Protein AF-A0A965CMB3-F1 (afdb_monomer_lite)

Secondary structure (DSSP, 8-state):
--SSHHHHHHHHHTT-------------------------------------------SS-HHHHHHGGGHHHHHHHHHHH---HHHHHHHHHHHHHHHTHHHHHHHHHHS---SHHHHHHHHHHHHHHHHHHHHHHHHHHHHHHH-TT--HHHHHHTT-HHHHHHHHHHHHHHHHHHTSS---HHHHHHHHHTTGGGGGSPPPP------

Sequence (211 aa):
MLTSVKVSILAELENTKITQNPPATDLEGVPENSKQEASLETEISIRDSEKPKIKSESLIPADLKQSLHLLPDVLHLVQNFDLPVILARNLVIQIEENFGFKWILAQMDSMKIQTNMELEHQDMLTRNLGLRKKKLLQLSTPFFLENNKLELRNCFSKLGNEFETGLNNYQKLLDEIQGGPTVNLNNLTVLLSRLDFLEKIKTPANQGNAD

Foldseek 3Di:
DPPPPVVVVVVVVVPPPDDDDDDDDDDDDDDDDDDDDDDDDDPPPDDPDPDPPPPPDPPQDVVNVVLPVLVVQLVCCCVVPVDPSVLSSVQSVLLCVLQVLVVLLVQLVPDDDDDPVQVVLSVVLNVLSVVLSNLLCLQQSVVCVVPVPDRSVVSQVVQDDLSVVLSVVLNVLVVCQVPDDDDDSVSSVVSSVSSVVSVVGDRDDPPDDDD

pLDDT: mean 73.29, std 23.4, range [25.44, 97.19]

Radius of gyration: 28.92 Å; chains: 1; bounding box: 56×81×68 Å

Structure (mmCIF, N/CA/C/O backbone):
data_AF-A0A965CMB3-F1
#
_entry.id   AF-A0A965CMB3-F1
#
loop_
_atom_site.group_PDB
_atom_site.id
_atom_site.type_symbol
_atom_site.label_atom_id
_atom_site.label_alt_id
_atom_site.label_comp_id
_atom_site.label_asym_id
_atom_site.label_entity_id
_atom_site.label_seq_id
_atom_site.pdbx_PDB_ins_code
_atom_site.Cartn_x
_atom_site.Cartn_y
_atom_site.Cartn_z
_atom_site.occupancy
_atom_site.B_iso_or_equiv
_atom_site.auth_seq_id
_atom_site.auth_comp_id
_atom_site.auth_asym_id
_atom_site.auth_atom_id
_atom_site.pdbx_PDB_model_num
ATOM 1 N N . MET A 1 1 ? -29.391 -13.234 22.688 1.00 48.16 1 MET A N 1
ATOM 2 C CA . MET A 1 1 ? -30.079 -13.369 21.382 1.00 48.16 1 MET A CA 1
ATOM 3 C C . MET A 1 1 ? -29.087 -13.798 20.292 1.00 48.16 1 MET A C 1
ATOM 5 O O . MET A 1 1 ? -28.844 -13.056 19.355 1.00 48.16 1 MET A O 1
ATOM 9 N N . LEU A 1 2 ? -28.490 -14.989 20.415 1.00 38.53 2 LEU A N 1
ATOM 10 C CA . LEU A 1 2 ? -27.455 -15.503 19.491 1.00 38.53 2 LEU A CA 1
ATOM 11 C C . LEU A 1 2 ? -27.812 -16.881 18.901 1.00 38.53 2 LEU A C 1
ATOM 13 O O . LEU A 1 2 ? -27.000 -17.528 18.252 1.00 38.53 2 LEU A O 1
ATOM 17 N N . THR A 1 3 ? -29.055 -17.319 19.089 1.00 40.41 3 THR A N 1
ATOM 18 C CA . THR A 1 3 ? -29.563 -18.627 18.654 1.00 40.41 3 THR A CA 1
ATOM 19 C C . THR A 1 3 ? -30.371 -18.583 17.355 1.00 40.41 3 THR A C 1
ATOM 21 O O . THR A 1 3 ? -30.716 -19.636 16.839 1.00 40.41 3 THR A O 1
ATOM 24 N N . SER A 1 4 ? -30.637 -17.401 16.785 1.00 42.56 4 SER A N 1
ATOM 25 C CA . SER A 1 4 ? -31.517 -17.277 15.607 1.00 42.56 4 SER A CA 1
ATOM 26 C C . SER A 1 4 ? -30.792 -17.475 14.265 1.00 42.56 4 SER A C 1
ATOM 28 O O . SER A 1 4 ? -31.348 -18.043 13.334 1.00 42.56 4 SER A O 1
ATOM 30 N N . VAL A 1 5 ? -29.515 -17.087 14.157 1.00 45.62 5 VAL A N 1
ATOM 31 C CA . VAL A 1 5 ? -28.807 -17.064 12.856 1.00 45.62 5 VAL A CA 1
ATOM 32 C C . VAL A 1 5 ? -28.301 -18.450 12.424 1.00 45.62 5 VAL A C 1
ATOM 34 O O . VAL A 1 5 ? -28.233 -18.740 11.233 1.00 45.62 5 VAL A O 1
ATOM 37 N N . LYS A 1 6 ? -28.004 -19.352 13.372 1.00 45.06 6 LYS A N 1
ATOM 38 C CA . LYS A 1 6 ? -27.559 -20.725 13.055 1.00 45.06 6 LYS A CA 1
ATOM 39 C C . LYS A 1 6 ? -28.680 -21.630 12.525 1.00 45.06 6 LYS A C 1
ATOM 41 O O . LYS A 1 6 ? -28.375 -22.625 11.878 1.00 45.06 6 LYS A O 1
ATOM 46 N N . VAL A 1 7 ? -29.948 -21.293 12.772 1.00 50.34 7 VAL A N 1
ATOM 47 C CA . VAL A 1 7 ? -31.095 -22.101 12.320 1.00 50.34 7 VAL A CA 1
ATOM 48 C C . VAL A 1 7 ? -31.407 -21.849 10.840 1.00 50.34 7 VAL A C 1
ATOM 50 O O . VAL A 1 7 ? -31.755 -22.787 10.129 1.00 50.34 7 VAL A O 1
ATOM 53 N N . SER A 1 8 ? -31.198 -20.628 10.337 1.00 47.50 8 SER A N 1
ATOM 54 C CA . SER A 1 8 ? -31.500 -20.284 8.939 1.00 47.50 8 SER A CA 1
ATOM 55 C C . SER A 1 8 ? -30.592 -20.987 7.924 1.00 47.50 8 SER A C 1
ATOM 57 O O . SER A 1 8 ? -31.079 -21.458 6.906 1.00 47.50 8 SER A O 1
ATOM 59 N N . ILE A 1 9 ? -29.297 -21.147 8.222 1.00 46.38 9 ILE A N 1
ATOM 60 C CA . ILE A 1 9 ? -28.338 -21.744 7.271 1.00 46.38 9 ILE A CA 1
ATOM 61 C C . ILE A 1 9 ? -28.537 -23.266 7.137 1.00 46.38 9 ILE A C 1
ATOM 63 O O . ILE A 1 9 ? -28.305 -23.829 6.071 1.00 46.38 9 ILE A O 1
ATOM 67 N N . LEU A 1 10 ? -29.005 -23.943 8.194 1.00 41.72 10 LEU A N 1
ATOM 68 C CA . LEU A 1 10 ? -29.303 -25.379 8.132 1.00 41.72 10 LEU A CA 1
ATOM 69 C C . LEU A 1 10 ? -30.610 -25.675 7.382 1.00 41.72 10 LEU A C 1
ATOM 71 O O . LEU A 1 10 ? -30.688 -26.691 6.699 1.00 41.72 10 LEU A O 1
ATOM 75 N N . ALA A 1 11 ? -31.598 -24.775 7.437 1.00 46.03 11 ALA A N 1
ATOM 76 C CA . ALA A 1 11 ? -32.852 -24.932 6.697 1.00 46.03 11 ALA A CA 1
ATOM 77 C C . ALA A 1 11 ? -32.671 -24.788 5.171 1.00 46.03 11 ALA A C 1
ATOM 79 O O . ALA A 1 11 ? -33.396 -25.409 4.397 1.00 46.03 11 ALA A O 1
ATOM 80 N N . GLU A 1 12 ? -31.678 -24.014 4.725 1.00 43.34 12 GLU A N 1
ATOM 81 C CA . GLU A 1 12 ? -31.410 -23.780 3.298 1.00 43.34 12 GLU A CA 1
ATOM 82 C C . GLU A 1 12 ? -30.590 -24.896 2.625 1.00 43.34 12 GLU A C 1
ATOM 84 O O . GLU A 1 12 ? -30.599 -25.014 1.401 1.00 43.34 12 GLU A O 1
ATOM 89 N N . LEU A 1 13 ? -29.947 -25.770 3.410 1.00 41.06 13 LEU A N 1
ATOM 90 C CA . LEU A 1 13 ? -29.221 -26.949 2.916 1.00 41.06 13 LEU A CA 1
ATOM 91 C C . LEU A 1 13 ? -30.100 -28.204 2.782 1.00 41.06 13 LEU A C 1
ATOM 93 O O . LEU A 1 13 ? -29.718 -29.135 2.076 1.00 41.06 13 LEU A O 1
ATOM 97 N N . GLU A 1 14 ? -31.284 -28.243 3.401 1.00 40.91 14 GLU A N 1
ATOM 98 C CA . GLU A 1 14 ? -32.220 -29.369 3.240 1.00 40.91 14 GLU A CA 1
ATOM 99 C C . GLU A 1 14 ? -33.093 -29.271 1.976 1.00 40.91 14 GLU A C 1
ATOM 101 O O . GLU A 1 14 ? -33.709 -30.262 1.576 1.00 40.91 14 GLU A O 1
ATOM 106 N N . ASN A 1 15 ? -33.108 -28.116 1.299 1.00 43.34 15 ASN A N 1
ATOM 107 C CA . ASN A 1 15 ? -33.980 -27.860 0.147 1.00 43.34 15 ASN A CA 1
ATOM 108 C C . ASN A 1 15 ? -33.372 -28.236 -1.220 1.00 43.34 15 ASN A C 1
ATOM 110 O O . ASN A 1 15 ? -33.990 -28.014 -2.259 1.00 43.34 15 ASN A O 1
ATOM 114 N N . THR A 1 16 ? -32.186 -28.849 -1.243 1.00 40.44 16 THR A N 1
ATOM 115 C CA . THR A 1 16 ? -31.554 -29.406 -2.454 1.00 40.44 16 THR A CA 1
ATOM 116 C C . THR A 1 16 ? -31.483 -30.934 -2.407 1.00 40.44 16 THR A C 1
ATOM 118 O O . THR A 1 16 ? -30.500 -31.555 -2.804 1.00 40.44 16 THR A O 1
ATOM 121 N N . LYS A 1 17 ? -32.564 -31.587 -1.963 1.00 38.00 17 LYS A N 1
ATOM 122 C CA . LYS A 1 17 ? -32.782 -33.013 -2.243 1.00 38.00 17 LYS A CA 1
ATOM 123 C C . LYS A 1 17 ? -33.290 -33.182 -3.672 1.00 38.00 17 LYS A C 1
ATOM 125 O O . LYS A 1 17 ? -34.487 -33.125 -3.936 1.00 38.00 17 LYS A O 1
ATOM 130 N N . ILE A 1 18 ? -32.365 -33.443 -4.591 1.00 40.69 18 ILE A N 1
ATOM 131 C CA . ILE A 1 18 ? -32.675 -34.063 -5.882 1.00 40.69 18 ILE A CA 1
ATOM 132 C C . ILE A 1 18 ? -33.341 -35.410 -5.578 1.00 40.69 18 ILE A C 1
ATOM 134 O O . ILE A 1 18 ? -32.707 -36.312 -5.038 1.00 40.69 18 ILE A O 1
ATOM 138 N N . THR A 1 19 ? -34.629 -35.536 -5.887 1.00 31.58 19 THR A N 1
ATOM 139 C CA . THR A 1 19 ? -35.345 -36.816 -5.872 1.00 31.58 19 THR A CA 1
ATOM 140 C C . THR A 1 19 ? -36.179 -36.921 -7.132 1.00 31.58 19 THR A C 1
ATOM 142 O O . THR A 1 19 ? -37.036 -36.073 -7.357 1.00 31.58 19 THR A O 1
ATOM 145 N N . GLN A 1 20 ? -35.920 -37.969 -7.912 1.00 31.98 20 GLN A N 1
ATOM 146 C CA . GLN A 1 20 ? -36.866 -38.765 -8.707 1.00 31.98 20 GLN A CA 1
ATOM 147 C C . GLN A 1 20 ? -36.023 -39.713 -9.573 1.00 31.98 20 GLN A C 1
ATOM 149 O O . GLN A 1 20 ? -35.126 -39.249 -10.262 1.00 31.98 20 GLN A O 1
ATOM 154 N N . ASN A 1 21 ? -36.232 -41.019 -9.682 1.00 33.69 21 ASN A N 1
ATOM 155 C CA . ASN A 1 21 ? -36.869 -42.089 -8.909 1.00 33.69 21 ASN A CA 1
ATOM 156 C C . ASN A 1 21 ? -36.387 -43.388 -9.614 1.00 33.69 21 ASN A C 1
ATOM 158 O O . ASN A 1 21 ? -36.114 -43.343 -10.816 1.00 33.69 21 ASN A O 1
ATOM 162 N N . PRO A 1 22 ? -36.274 -44.536 -8.928 1.00 39.44 22 PRO A N 1
ATOM 163 C CA . PRO A 1 22 ? -35.884 -45.809 -9.540 1.00 39.44 22 PRO A CA 1
ATOM 164 C C . PRO A 1 22 ? -37.110 -46.528 -10.133 1.00 39.44 22 PRO A C 1
ATOM 166 O O . PRO A 1 22 ? -38.234 -46.237 -9.718 1.00 39.44 22 PRO A O 1
ATOM 169 N N . PRO A 1 23 ? -36.941 -47.543 -10.998 1.00 34.91 23 PRO A N 1
ATOM 170 C CA . PRO A 1 23 ? -37.932 -48.597 -11.120 1.00 34.91 23 PRO A CA 1
ATOM 171 C C . PRO A 1 23 ? -37.401 -49.885 -10.483 1.00 34.91 23 PRO A C 1
ATOM 173 O O . PRO A 1 23 ? -36.325 -50.373 -10.821 1.00 34.91 23 PRO A O 1
ATOM 176 N N . ALA A 1 24 ? -38.188 -50.442 -9.566 1.00 33.88 24 ALA A N 1
ATOM 177 C CA . ALA A 1 24 ? -38.091 -51.832 -9.153 1.00 33.88 24 ALA A CA 1
ATOM 178 C C . ALA A 1 24 ? -39.291 -52.580 -9.738 1.00 33.88 24 ALA A C 1
ATOM 180 O O . ALA A 1 24 ? -40.428 -52.166 -9.512 1.00 33.88 24 ALA A O 1
ATOM 181 N N . THR A 1 25 ? -39.057 -53.684 -10.443 1.00 32.94 25 THR A N 1
ATOM 182 C CA . THR A 1 25 ? -39.901 -54.881 -10.329 1.00 32.94 25 THR A CA 1
ATOM 183 C C . THR A 1 25 ? -39.083 -56.101 -10.747 1.00 32.94 25 THR A C 1
ATOM 185 O O . THR A 1 25 ? -38.609 -56.180 -11.878 1.00 32.94 25 THR A O 1
ATOM 188 N N . ASP A 1 26 ? -38.898 -57.009 -9.792 1.00 30.09 26 ASP A N 1
ATOM 189 C CA . ASP A 1 26 ? -38.327 -58.344 -9.946 1.00 30.09 26 ASP A CA 1
ATOM 190 C C . ASP A 1 26 ? -39.171 -59.214 -10.881 1.00 30.09 26 ASP A C 1
ATOM 192 O O . ASP A 1 26 ? -40.393 -59.128 -10.817 1.00 30.09 26 ASP A O 1
ATOM 196 N N . LEU A 1 27 ? -38.528 -60.102 -11.650 1.00 33.25 27 LEU A N 1
ATOM 197 C CA . LEU A 1 27 ? -38.945 -61.499 -11.847 1.00 33.25 27 LEU A CA 1
ATOM 198 C C . LEU A 1 27 ? -37.742 -62.333 -12.351 1.00 33.25 27 LEU A C 1
ATOM 200 O O . LEU A 1 27 ? -37.310 -62.198 -13.489 1.00 33.25 27 LEU A O 1
ATOM 204 N N . GLU A 1 28 ? -37.216 -63.145 -11.429 1.00 31.67 28 GLU A N 1
ATOM 205 C CA . GLU A 1 28 ? -36.607 -64.486 -11.551 1.00 31.67 28 GLU A CA 1
ATOM 206 C C . GLU A 1 28 ? -35.673 -64.868 -12.726 1.00 31.67 28 GLU A C 1
ATOM 208 O O . GLU A 1 28 ? -36.065 -64.903 -13.888 1.00 31.67 28 GLU A O 1
ATOM 213 N N . GLY A 1 29 ? -34.481 -65.381 -12.364 1.00 27.05 29 GLY A N 1
ATOM 214 C CA . GLY A 1 29 ? -33.765 -66.417 -13.131 1.00 27.05 29 GLY A CA 1
ATOM 215 C C . GLY A 1 29 ? -32.302 -66.112 -13.488 1.00 27.05 29 GLY A C 1
ATOM 216 O O . GLY A 1 29 ? -32.012 -65.487 -14.497 1.00 27.05 29 GLY A O 1
ATOM 217 N N . VAL A 1 30 ? -31.364 -66.621 -12.688 1.00 28.45 30 VAL A N 1
ATOM 218 C CA . VAL A 1 30 ? -29.906 -66.740 -12.958 1.00 28.45 30 VAL A CA 1
ATOM 219 C C . VAL A 1 30 ? -29.631 -68.195 -13.420 1.00 28.45 30 VAL A C 1
ATOM 221 O O . VAL A 1 30 ? -30.449 -69.037 -13.037 1.00 28.45 30 VAL A O 1
ATOM 224 N N . PRO A 1 31 ? -28.528 -68.590 -14.119 1.00 46.03 31 PRO A N 1
ATOM 225 C CA . PRO A 1 31 ? -27.331 -67.857 -14.596 1.00 46.03 31 PRO A CA 1
ATOM 226 C C . PRO A 1 31 ? -26.943 -68.106 -16.083 1.00 46.03 31 PRO A C 1
ATOM 228 O O . PRO A 1 31 ? -27.416 -69.037 -16.716 1.00 46.03 31 PRO A O 1
ATOM 231 N N . GLU A 1 32 ? -25.996 -67.315 -16.609 1.00 26.94 32 GLU A N 1
ATOM 232 C CA . GLU A 1 32 ? -24.670 -67.757 -17.121 1.00 26.94 32 GLU A CA 1
ATOM 233 C C . GLU A 1 32 ? -24.094 -66.826 -18.214 1.00 26.94 32 GLU A C 1
ATOM 235 O O . GLU A 1 32 ? -24.599 -66.720 -19.320 1.00 26.94 32 GLU A O 1
ATOM 240 N N . ASN A 1 33 ? -22.985 -66.179 -17.844 1.00 25.44 33 ASN A N 1
ATOM 241 C CA . ASN A 1 33 ? -21.702 -66.057 -18.548 1.00 25.44 33 ASN A CA 1
ATOM 242 C C . ASN A 1 33 ? -21.575 -65.550 -20.013 1.00 25.44 33 ASN A C 1
ATOM 244 O O . ASN A 1 33 ? -22.161 -66.065 -20.954 1.00 25.44 33 ASN A O 1
ATOM 248 N N . SER A 1 34 ? -20.552 -64.692 -20.166 1.00 29.47 34 SER A N 1
ATOM 249 C CA . SER A 1 34 ? -19.732 -64.415 -21.364 1.00 29.47 34 SER A CA 1
ATOM 250 C C . SER A 1 34 ? -20.170 -63.337 -22.371 1.00 29.47 34 SER A C 1
ATOM 252 O O . SER A 1 34 ? -20.982 -63.551 -23.258 1.00 29.47 34 SER A O 1
ATOM 254 N N . LYS A 1 35 ? -19.476 -62.191 -22.250 1.00 34.44 35 LYS A N 1
ATOM 255 C CA . LYS A 1 35 ? -18.829 -61.374 -23.300 1.00 34.44 35 LYS A CA 1
ATOM 256 C C . LYS A 1 35 ? -19.334 -61.550 -24.744 1.00 34.44 35 LYS A C 1
ATOM 258 O O . LYS A 1 35 ? -19.066 -62.586 -25.337 1.00 34.44 35 LYS A O 1
ATOM 263 N N . GLN A 1 36 ? -19.773 -60.454 -25.370 1.00 29.84 36 GLN A N 1
ATOM 264 C CA . GLN A 1 36 ? -19.065 -59.865 -26.520 1.00 29.84 36 GLN A CA 1
ATOM 265 C C . GLN A 1 36 ? -19.673 -58.528 -26.963 1.00 29.84 36 GLN A C 1
ATOM 267 O O . GLN A 1 36 ? -20.872 -58.289 -26.869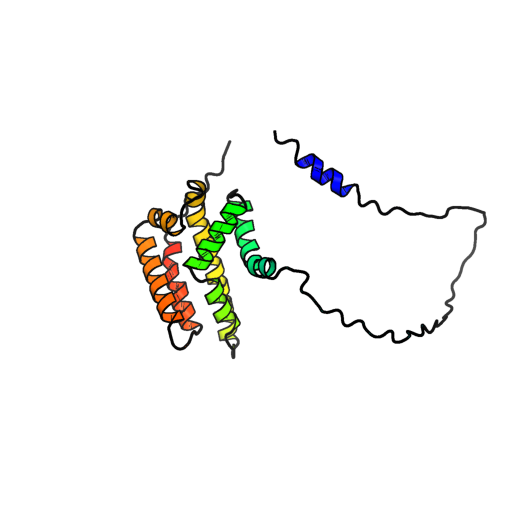 1.00 29.84 36 GLN A O 1
ATOM 272 N N . GLU A 1 37 ? -18.761 -57.664 -27.395 1.00 36.81 37 GLU A N 1
ATOM 273 C CA . GLU A 1 37 ? -18.923 -56.320 -27.935 1.00 36.81 37 GLU A CA 1
ATOM 274 C C . GLU A 1 37 ? -19.855 -56.290 -29.154 1.00 36.81 37 GLU A C 1
ATOM 276 O O . GLU A 1 37 ? -19.764 -57.140 -30.038 1.00 36.81 37 GLU A O 1
ATOM 281 N N . ALA A 1 38 ? -20.702 -55.264 -29.238 1.00 30.72 38 ALA A N 1
ATOM 282 C CA . ALA A 1 38 ? -21.389 -54.899 -30.469 1.00 30.72 38 ALA A CA 1
ATOM 283 C C . ALA A 1 38 ? -21.352 -53.376 -30.631 1.00 30.72 38 ALA A C 1
ATOM 285 O O . ALA A 1 38 ? -22.044 -52.634 -29.933 1.00 30.72 38 ALA A O 1
ATOM 286 N N . SER A 1 39 ? -20.500 -52.935 -31.555 1.00 43.31 39 SER A N 1
ATOM 287 C CA . SER A 1 39 ? -20.488 -51.595 -32.127 1.00 43.31 39 SER A CA 1
ATOM 288 C C . SER A 1 39 ? -21.849 -51.265 -32.732 1.00 43.31 39 SER A C 1
ATOM 290 O O . SER A 1 39 ? -22.321 -51.977 -33.616 1.00 43.31 39 SER A O 1
ATOM 292 N N . LEU A 1 40 ? -22.443 -50.152 -32.311 1.00 35.53 40 LEU A N 1
ATOM 293 C CA . LEU A 1 40 ? -23.485 -49.463 -33.065 1.00 35.53 40 LEU A CA 1
ATOM 294 C C . LEU A 1 40 ? -23.131 -47.979 -33.094 1.00 35.53 40 LEU A C 1
ATOM 296 O O . LEU A 1 40 ? -23.442 -47.210 -32.183 1.00 35.53 40 LEU A O 1
ATOM 300 N N . GLU A 1 41 ? -22.422 -47.608 -34.158 1.00 37.62 41 GLU A N 1
ATOM 301 C CA . GLU A 1 41 ? -22.263 -46.232 -34.608 1.00 37.62 41 GLU A CA 1
ATOM 302 C C . GLU A 1 41 ? -23.659 -45.628 -34.784 1.00 37.62 41 GLU A C 1
ATOM 304 O O . GLU A 1 41 ? -24.407 -45.994 -35.688 1.00 37.62 41 GLU A O 1
ATOM 309 N N . THR A 1 42 ? -24.034 -44.726 -33.881 1.00 35.53 42 THR A N 1
ATOM 310 C CA . THR A 1 42 ? -25.201 -43.870 -34.083 1.00 35.53 42 THR A CA 1
ATOM 311 C C . THR A 1 42 ? -24.666 -42.509 -34.493 1.00 35.53 42 THR A C 1
ATOM 313 O O . THR A 1 42 ? -24.182 -41.736 -33.669 1.00 35.53 42 THR A O 1
ATOM 316 N N . GLU A 1 43 ? -24.683 -42.261 -35.797 1.00 39.16 43 GLU A N 1
ATOM 317 C CA . GLU A 1 43 ? -24.319 -40.994 -36.417 1.00 39.16 43 GLU A CA 1
ATOM 318 C C . GLU A 1 43 ? -25.341 -39.925 -35.989 1.00 39.16 43 GLU A C 1
ATOM 320 O O . GLU A 1 43 ? -26.463 -39.847 -36.494 1.00 39.16 43 GLU A O 1
ATOM 325 N N . ILE A 1 44 ? -24.990 -39.125 -34.979 1.00 40.00 44 ILE A N 1
ATOM 326 C CA . ILE A 1 44 ? -25.820 -38.005 -34.527 1.00 40.00 44 ILE A CA 1
ATOM 327 C C . ILE A 1 44 ? -25.603 -36.856 -35.515 1.00 40.00 44 ILE A C 1
ATOM 329 O O . ILE A 1 44 ? -24.615 -36.127 -35.441 1.00 40.00 44 ILE A O 1
ATOM 333 N N . SER A 1 45 ? -26.538 -36.689 -36.451 1.00 40.62 45 SER A N 1
ATOM 334 C CA . SER A 1 45 ? -26.603 -35.525 -37.337 1.00 40.62 45 SER A CA 1
ATOM 335 C C . SER A 1 45 ? -26.934 -34.271 -36.517 1.00 40.62 45 SER A C 1
ATOM 337 O O . SER A 1 45 ? -28.094 -33.985 -36.208 1.00 40.62 45 SER A O 1
ATOM 339 N N . ILE A 1 46 ? -25.899 -33.526 -36.121 1.00 47.03 46 ILE A N 1
ATOM 340 C CA . ILE A 1 46 ? -26.046 -32.217 -35.483 1.00 47.03 46 ILE A CA 1
ATOM 341 C C . ILE A 1 46 ? -26.428 -31.229 -36.584 1.00 47.03 46 ILE A C 1
ATOM 343 O O . ILE A 1 46 ? -25.588 -30.782 -37.361 1.00 47.03 46 ILE A O 1
ATOM 347 N N . ARG A 1 47 ? -27.720 -30.902 -36.672 1.00 45.66 47 ARG A N 1
ATOM 348 C CA . ARG A 1 47 ? -28.183 -29.750 -37.451 1.00 45.66 47 ARG A CA 1
ATOM 349 C C . ARG A 1 47 ? -27.504 -28.503 -36.890 1.00 45.66 47 ARG A C 1
ATOM 351 O O . ARG A 1 47 ? -27.667 -28.219 -35.703 1.00 45.66 47 ARG A O 1
ATOM 358 N N . ASP A 1 48 ? -26.791 -27.774 -37.748 1.00 47.78 48 ASP A N 1
ATOM 359 C CA . ASP A 1 48 ? -26.280 -26.426 -37.486 1.00 47.78 48 ASP A CA 1
ATOM 360 C C . ASP A 1 48 ? -27.454 -25.505 -37.133 1.00 47.78 48 ASP A C 1
ATOM 362 O O . ASP A 1 48 ? -28.071 -24.855 -37.975 1.00 47.78 48 ASP A O 1
ATOM 366 N N . SER A 1 49 ? -27.810 -25.501 -35.853 1.00 51.16 49 SER A N 1
ATOM 367 C CA . SER A 1 49 ? -28.640 -24.463 -35.272 1.00 51.16 49 SER A CA 1
ATOM 368 C C . SER A 1 49 ? -27.727 -23.262 -35.113 1.00 51.16 49 SER A C 1
ATOM 370 O O . SER A 1 49 ? -26.719 -23.351 -34.407 1.00 51.16 49 SER A O 1
ATOM 372 N N . GLU A 1 50 ? -28.050 -22.177 -35.820 1.00 51.84 50 GLU A N 1
ATOM 373 C CA . GLU A 1 50 ? -27.394 -20.878 -35.699 1.00 51.84 50 GLU A CA 1
ATOM 374 C C . GLU A 1 50 ? -26.995 -20.639 -34.244 1.00 51.84 50 GLU A C 1
ATOM 376 O O . GLU A 1 50 ? -27.856 -20.564 -33.366 1.00 51.84 50 GLU A O 1
ATOM 381 N N . LYS A 1 51 ? -25.683 -20.554 -33.982 1.00 49.03 51 LYS A N 1
ATOM 382 C CA . LYS A 1 51 ? -25.172 -20.185 -32.662 1.00 49.03 51 LYS A CA 1
ATOM 383 C C . LYS A 1 51 ? -25.873 -18.887 -32.266 1.00 49.03 51 LYS A C 1
ATOM 385 O O . LYS A 1 51 ? -25.601 -17.863 -32.905 1.00 49.03 51 LYS A O 1
ATOM 390 N N . PRO A 1 52 ? -26.729 -18.874 -31.227 1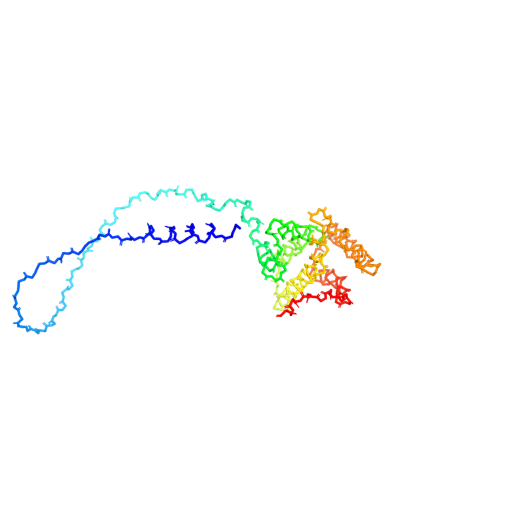.00 46.22 52 PRO A N 1
ATOM 391 C CA . PRO A 1 52 ? -27.194 -17.609 -30.705 1.00 46.22 52 PRO A CA 1
ATOM 392 C C . PRO A 1 52 ? -25.934 -16.850 -30.295 1.00 46.22 52 PRO A C 1
ATOM 394 O O . PRO A 1 52 ? -25.103 -17.364 -29.542 1.00 46.22 52 PRO A O 1
ATOM 397 N N . LYS A 1 53 ? -25.739 -15.648 -30.850 1.00 53.00 53 LYS A N 1
ATOM 398 C CA . LYS A 1 53 ? -24.734 -14.704 -30.356 1.00 53.00 53 LYS A CA 1
ATOM 399 C C . LYS A 1 53 ? -25.152 -14.345 -28.935 1.00 53.00 53 LYS A C 1
ATOM 401 O O . LYS A 1 53 ? -25.859 -13.364 -28.721 1.00 53.00 53 LYS A O 1
ATOM 406 N N . ILE A 1 54 ? -24.745 -15.170 -27.976 1.00 54.75 54 ILE A N 1
ATOM 407 C CA . ILE A 1 54 ? -24.811 -14.848 -26.561 1.00 54.75 54 ILE A CA 1
ATOM 408 C C . ILE A 1 54 ? -23.914 -13.627 -26.424 1.00 54.75 54 ILE A C 1
ATOM 410 O O . ILE A 1 54 ? -22.688 -13.726 -26.497 1.00 54.75 54 ILE A O 1
ATOM 414 N N . LYS A 1 55 ? -24.530 -12.447 -26.319 1.00 55.12 55 LYS A N 1
ATOM 415 C CA . LYS A 1 55 ? -23.829 -11.270 -25.828 1.00 55.12 55 LYS A CA 1
ATOM 416 C C . LYS A 1 55 ? -23.346 -11.668 -24.442 1.00 55.12 55 LYS A C 1
ATOM 418 O O . LYS A 1 55 ? -24.155 -11.898 -23.550 1.00 55.12 55 LYS A O 1
ATOM 423 N N . SER A 1 56 ? -22.039 -11.849 -24.304 1.00 60.62 56 SER A N 1
ATOM 424 C CA . SER A 1 56 ? -21.392 -12.122 -23.030 1.00 60.62 56 SER A CA 1
ATOM 425 C C . SER A 1 56 ? -21.450 -10.847 -22.194 1.00 60.62 56 SER A C 1
ATOM 427 O O . SER A 1 56 ? -20.468 -10.114 -22.078 1.00 60.62 56 SER A O 1
ATOM 429 N N . GLU A 1 57 ? -22.631 -10.526 -21.678 1.00 59.03 57 GLU A N 1
ATOM 430 C CA . GLU A 1 57 ? -22.747 -9.585 -20.580 1.00 59.03 57 GLU A CA 1
ATOM 431 C C . GLU A 1 57 ? -22.032 -10.218 -19.386 1.00 59.03 57 GLU A C 1
ATOM 433 O O . GLU A 1 57 ? -22.250 -11.380 -19.040 1.00 59.03 57 GLU A O 1
ATOM 438 N N . SER A 1 58 ? -21.079 -9.477 -18.822 1.00 59.06 58 SER A N 1
ATOM 439 C CA . SER A 1 58 ? -20.335 -9.903 -17.642 1.00 59.06 58 SER A CA 1
ATOM 440 C C . SER A 1 58 ? -21.331 -10.172 -16.514 1.00 59.06 58 SER A C 1
ATOM 442 O O . SER A 1 58 ? -21.874 -9.228 -15.950 1.00 59.06 58 SER A O 1
ATOM 444 N N . LEU A 1 59 ? -21.545 -11.449 -16.165 1.00 67.75 59 LEU A N 1
ATOM 445 C CA . LEU A 1 59 ? -22.397 -11.863 -15.037 1.00 67.75 59 LEU A CA 1
ATOM 446 C C . LEU A 1 59 ? -21.962 -11.236 -13.703 1.00 67.75 59 LEU A C 1
ATOM 448 O O . LEU A 1 59 ? -22.732 -11.192 -12.750 1.00 67.75 59 LEU A O 1
ATOM 452 N N . ILE A 1 60 ? -20.713 -10.780 -13.628 1.00 66.44 60 ILE A N 1
ATOM 453 C CA . ILE A 1 60 ? -20.155 -10.105 -12.466 1.00 66.44 60 ILE A CA 1
ATOM 454 C C . ILE A 1 60 ? -20.314 -8.595 -12.688 1.00 66.44 60 ILE A C 1
ATOM 456 O O . ILE A 1 60 ? -19.712 -8.073 -13.637 1.00 66.44 60 ILE A O 1
ATOM 460 N N . PRO A 1 61 ? -21.067 -7.884 -11.826 1.00 69.62 61 PRO A N 1
ATOM 461 C CA . PRO A 1 61 ? -21.113 -6.426 -11.836 1.00 69.62 61 PRO A CA 1
ATOM 462 C C . PRO A 1 61 ? -19.695 -5.844 -11.829 1.00 69.62 61 PRO A C 1
ATOM 464 O O . PRO A 1 61 ? -18.820 -6.330 -11.103 1.00 69.62 61 PRO A O 1
ATOM 467 N N . ALA A 1 62 ? -19.437 -4.821 -12.646 1.00 66.06 62 ALA A N 1
ATOM 468 C CA . ALA A 1 62 ? -18.099 -4.238 -12.790 1.00 66.06 62 ALA A CA 1
ATOM 469 C C . ALA A 1 62 ? -17.538 -3.752 -11.441 1.00 66.06 62 ALA A C 1
ATOM 471 O O . ALA A 1 62 ? -16.354 -3.914 -11.150 1.00 66.06 62 ALA A O 1
ATOM 472 N N . ASP A 1 63 ? -18.419 -3.237 -10.598 1.00 65.44 63 ASP A N 1
ATOM 473 C CA . ASP A 1 63 ? -18.198 -2.766 -9.237 1.00 65.44 63 ASP A CA 1
ATOM 474 C C . ASP A 1 63 ? -17.745 -3.908 -8.313 1.00 65.44 63 ASP A C 1
ATOM 476 O O . ASP A 1 63 ? -16.776 -3.756 -7.564 1.00 65.44 63 ASP A O 1
ATOM 480 N N . LEU A 1 64 ? -18.356 -5.093 -8.434 1.00 66.44 64 LEU A N 1
ATOM 481 C CA . LEU A 1 64 ? -17.908 -6.283 -7.712 1.00 66.44 64 LEU A CA 1
ATOM 482 C C . LEU A 1 64 ? -16.504 -6.682 -8.175 1.00 66.44 64 LEU A C 1
ATOM 484 O O . LEU A 1 64 ? -15.609 -6.809 -7.340 1.00 66.44 64 LEU A O 1
ATOM 488 N N . LYS A 1 65 ? -16.270 -6.771 -9.491 1.00 70.62 65 LYS A N 1
ATOM 489 C CA . LYS A 1 65 ? -14.959 -7.117 -10.068 1.00 70.62 65 LYS A CA 1
ATOM 490 C C . LYS A 1 65 ? -13.854 -6.158 -9.616 1.00 70.62 65 LYS A C 1
ATOM 492 O O . LYS A 1 65 ? -12.761 -6.601 -9.274 1.00 70.62 65 LYS A O 1
ATOM 497 N N . GLN A 1 66 ? -14.146 -4.860 -9.563 1.00 68.50 66 GLN A N 1
ATOM 498 C CA . GLN A 1 66 ? -13.204 -3.850 -9.086 1.00 68.50 66 GLN A CA 1
ATOM 499 C C . GLN A 1 66 ? -12.893 -3.976 -7.596 1.00 68.50 66 GLN A C 1
ATOM 501 O O . GLN A 1 66 ? -11.830 -3.532 -7.187 1.00 68.50 66 GLN A O 1
ATOM 506 N N . SER A 1 67 ? -13.758 -4.588 -6.789 1.00 76.88 67 SER A N 1
ATOM 507 C CA . SER A 1 67 ? -13.542 -4.756 -5.346 1.00 76.88 67 SER A CA 1
ATOM 508 C C . SER A 1 67 ? -12.916 -6.098 -4.946 1.00 76.88 67 SER A C 1
ATOM 510 O O . SER A 1 67 ? -12.403 -6.212 -3.835 1.00 76.88 67 SER A O 1
ATOM 512 N N . LEU A 1 68 ? -12.882 -7.090 -5.847 1.00 84.31 68 LEU A N 1
ATOM 513 C CA . LEU A 1 68 ? -12.364 -8.435 -5.549 1.00 84.31 68 LEU A CA 1
ATOM 514 C C . LEU A 1 68 ? -10.905 -8.436 -5.075 1.00 84.31 68 LEU A C 1
ATOM 516 O O . LEU A 1 68 ? -10.552 -9.228 -4.207 1.00 84.31 68 LEU A O 1
ATOM 520 N N . HIS A 1 69 ? -10.070 -7.529 -5.588 1.00 85.31 69 HIS A N 1
ATOM 521 C CA . HIS A 1 69 ? -8.666 -7.420 -5.172 1.00 85.31 69 HIS A CA 1
ATOM 522 C C . HIS A 1 69 ? -8.487 -7.014 -3.697 1.00 85.31 69 HIS A C 1
ATOM 524 O O . HIS A 1 69 ? -7.429 -7.254 -3.129 1.00 85.31 69 HIS A O 1
ATOM 530 N N . LEU A 1 70 ? -9.514 -6.437 -3.062 1.00 90.38 70 LEU A N 1
ATOM 531 C CA . LEU A 1 70 ? -9.488 -6.053 -1.646 1.00 90.38 70 LEU A CA 1
ATOM 532 C C . LEU A 1 70 ? -9.867 -7.212 -0.718 1.00 90.38 70 LEU A C 1
ATOM 534 O O . LEU A 1 70 ? -9.616 -7.150 0.484 1.00 90.38 70 LEU A O 1
ATOM 538 N N . LEU A 1 71 ? -10.507 -8.255 -1.257 1.00 91.75 71 LEU A N 1
ATOM 539 C CA . LEU A 1 71 ? -11.094 -9.337 -0.473 1.00 91.75 71 LEU A CA 1
ATOM 540 C C . LEU A 1 71 ? -10.078 -10.069 0.419 1.00 91.75 71 LEU A C 1
ATOM 542 O O . LEU A 1 71 ? -10.426 -10.312 1.574 1.00 91.75 71 LEU A O 1
ATOM 546 N N . PRO A 1 72 ? -8.846 -10.389 -0.034 1.00 92.69 72 PRO A N 1
ATOM 547 C CA . PRO A 1 72 ? -7.861 -11.044 0.826 1.00 92.69 72 PRO A CA 1
ATOM 548 C C . PRO A 1 72 ? -7.535 -10.226 2.080 1.00 92.69 72 PRO A C 1
ATOM 550 O O . PRO A 1 72 ? -7.462 -10.778 3.176 1.00 92.69 72 PRO A O 1
ATOM 553 N N . ASP A 1 73 ? -7.402 -8.907 1.941 1.00 94.44 73 ASP A N 1
ATOM 554 C CA . ASP A 1 73 ? -7.086 -8.016 3.057 1.00 94.44 73 ASP A CA 1
ATOM 555 C C . ASP A 1 73 ? -8.283 -7.816 3.985 1.00 94.44 73 ASP A C 1
ATOM 557 O O . ASP A 1 73 ? -8.133 -7.846 5.205 1.00 94.44 73 ASP A O 1
ATOM 561 N N . VAL A 1 74 ? -9.489 -7.680 3.424 1.00 94.25 74 VAL A N 1
ATOM 562 C CA . VAL A 1 74 ? -10.726 -7.613 4.217 1.00 94.25 74 VAL A CA 1
ATOM 563 C C . VAL A 1 74 ? -10.908 -8.897 5.021 1.00 94.25 74 VAL A C 1
ATOM 565 O O . VAL A 1 74 ? -11.189 -8.836 6.216 1.00 94.25 74 VAL A O 1
ATOM 568 N N . LEU A 1 75 ? -10.703 -10.058 4.397 1.00 93.94 75 LEU A N 1
ATOM 569 C CA . LEU A 1 75 ? -10.796 -11.348 5.070 1.00 93.94 75 LEU A CA 1
ATOM 570 C C . LEU A 1 75 ? -9.725 -11.487 6.157 1.0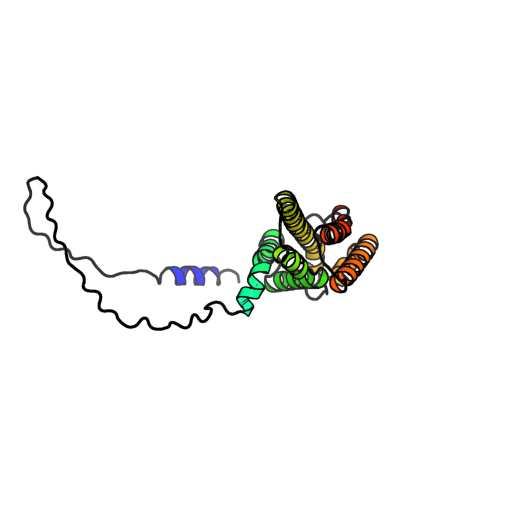0 93.94 75 LEU A C 1
ATOM 572 O O . LEU A 1 75 ? -10.039 -11.933 7.258 1.00 93.94 75 LEU A O 1
ATOM 576 N N . HIS A 1 76 ? -8.489 -11.055 5.883 1.00 93.50 76 HIS A N 1
ATOM 577 C CA . HIS A 1 76 ? -7.420 -11.034 6.877 1.00 93.50 76 HIS A CA 1
ATOM 578 C C . HIS A 1 76 ? -7.822 -10.221 8.114 1.00 93.50 76 HIS A C 1
ATOM 580 O O . HIS A 1 76 ? -7.679 -10.721 9.231 1.00 93.50 76 HIS A O 1
ATOM 586 N N . LEU A 1 77 ? -8.370 -9.017 7.926 1.00 93.69 77 LEU A N 1
ATOM 587 C CA . LEU A 1 77 ? -8.829 -8.160 9.021 1.00 93.69 77 LEU A CA 1
ATOM 588 C C . LEU A 1 77 ? -9.969 -8.794 9.825 1.00 93.69 77 LEU A C 1
ATOM 590 O O . LEU A 1 77 ? -9.914 -8.820 11.051 1.00 93.69 77 LEU A O 1
ATOM 594 N N . VAL A 1 78 ? -10.977 -9.338 9.143 1.00 93.25 78 VAL A N 1
ATOM 595 C CA . VAL A 1 78 ? -12.128 -9.978 9.797 1.00 93.25 78 VAL A CA 1
ATOM 596 C C . VAL A 1 78 ? -11.684 -11.194 10.612 1.00 93.25 78 VAL A C 1
ATOM 598 O O . VAL A 1 78 ? -12.128 -11.365 11.738 1.00 93.25 78 VAL A O 1
ATOM 601 N N . GLN A 1 79 ? -10.794 -12.029 10.069 1.00 93.00 79 GLN A N 1
ATOM 602 C CA . GLN A 1 79 ? -10.384 -13.282 10.710 1.00 93.00 79 GLN A CA 1
ATOM 603 C C . GLN A 1 79 ? -9.347 -13.113 11.825 1.00 93.00 79 GLN A C 1
ATOM 605 O O . GLN A 1 79 ? -9.291 -13.950 12.717 1.00 93.00 79 GLN A O 1
ATOM 610 N N . ASN A 1 80 ? -8.478 -12.100 11.744 1.00 92.62 80 ASN A N 1
ATOM 611 C CA . ASN A 1 80 ? -7.334 -11.966 12.660 1.00 92.62 80 ASN A CA 1
ATOM 612 C C . ASN A 1 80 ? -7.502 -10.835 13.683 1.00 92.62 80 ASN A C 1
ATOM 614 O O . ASN A 1 80 ? -6.716 -10.760 14.627 1.00 92.62 80 ASN A O 1
ATOM 618 N N . PHE A 1 81 ? -8.480 -9.948 13.479 1.00 89.75 81 PHE A N 1
ATOM 619 C CA . PHE A 1 81 ? -8.713 -8.773 14.323 1.00 89.75 81 PHE A CA 1
ATOM 620 C C . PHE A 1 81 ? -10.190 -8.568 14.686 1.00 89.75 81 PHE A C 1
ATOM 622 O O . PHE A 1 81 ? -10.528 -7.521 15.234 1.00 89.75 81 PHE A O 1
ATOM 629 N N . ASP A 1 82 ? -11.070 -9.516 14.337 1.00 89.88 82 ASP A N 1
ATOM 630 C CA . ASP A 1 82 ? -12.520 -9.458 14.582 1.00 89.88 82 ASP A CA 1
ATOM 631 C C . ASP A 1 82 ? -13.182 -8.149 14.105 1.00 89.88 82 ASP A C 1
ATOM 633 O O . ASP A 1 82 ? -14.215 -7.708 14.617 1.00 89.88 82 ASP A O 1
ATOM 637 N N . LEU A 1 83 ? -12.587 -7.502 13.096 1.00 89.19 83 LEU A N 1
ATOM 638 C CA . LEU A 1 83 ? -13.057 -6.216 12.601 1.00 89.19 83 LEU A CA 1
ATOM 639 C C . LEU A 1 83 ? -14.328 -6.427 11.757 1.00 89.19 83 LEU A C 1
ATOM 641 O O . LEU A 1 83 ? -14.299 -7.213 10.806 1.00 89.19 83 LEU A O 1
ATOM 645 N N . PRO A 1 84 ? -15.441 -5.714 12.028 1.00 89.56 84 PRO A N 1
ATOM 646 C CA . PRO A 1 84 ? -16.652 -5.815 11.220 1.00 89.56 84 PRO A CA 1
ATOM 647 C C . PRO A 1 84 ? -16.372 -5.586 9.733 1.00 89.56 84 PRO A C 1
ATOM 649 O O . PRO A 1 84 ? -15.667 -4.643 9.376 1.00 89.56 84 PRO A O 1
ATOM 652 N N . VAL A 1 85 ? -16.982 -6.393 8.856 1.00 89.69 85 VAL A N 1
ATOM 653 C CA . VAL A 1 85 ? -16.720 -6.399 7.399 1.00 89.69 85 VAL A CA 1
ATOM 654 C C . VAL A 1 85 ? -16.754 -4.998 6.780 1.00 89.69 85 VAL A C 1
ATOM 656 O O . VAL A 1 85 ? -15.901 -4.661 5.963 1.00 89.69 85 VAL A O 1
ATOM 659 N N . ILE A 1 86 ? -17.712 -4.159 7.187 1.00 87.88 86 ILE A N 1
ATOM 660 C CA . ILE A 1 86 ? -17.848 -2.783 6.685 1.00 87.88 86 ILE A CA 1
ATOM 661 C C . ILE A 1 86 ? -16.634 -1.930 7.080 1.00 87.88 86 ILE A C 1
ATOM 663 O O . ILE A 1 86 ? -16.094 -1.205 6.247 1.00 87.88 86 ILE A O 1
ATOM 667 N N . LEU A 1 87 ? -16.175 -2.038 8.328 1.00 87.69 87 LEU A N 1
ATOM 668 C CA . LEU A 1 87 ? -15.012 -1.300 8.823 1.00 87.69 87 LEU A CA 1
ATOM 669 C C . LEU A 1 87 ? -13.717 -1.821 8.204 1.00 87.69 87 LEU A C 1
ATOM 671 O O . LEU A 1 87 ? -12.892 -1.020 7.777 1.00 87.69 87 LEU A O 1
ATOM 675 N N . ALA A 1 88 ? -13.580 -3.141 8.071 1.00 90.88 88 ALA A N 1
ATOM 676 C CA . ALA A 1 88 ? -12.455 -3.766 7.386 1.00 90.88 88 ALA A CA 1
ATOM 677 C C . ALA A 1 88 ? -12.352 -3.300 5.932 1.00 90.88 88 ALA A C 1
ATOM 679 O O . ALA A 1 88 ? -11.289 -2.868 5.488 1.00 90.88 88 ALA A O 1
ATOM 680 N N . ARG A 1 89 ? -13.473 -3.300 5.203 1.00 91.12 89 ARG A N 1
ATOM 681 C CA . A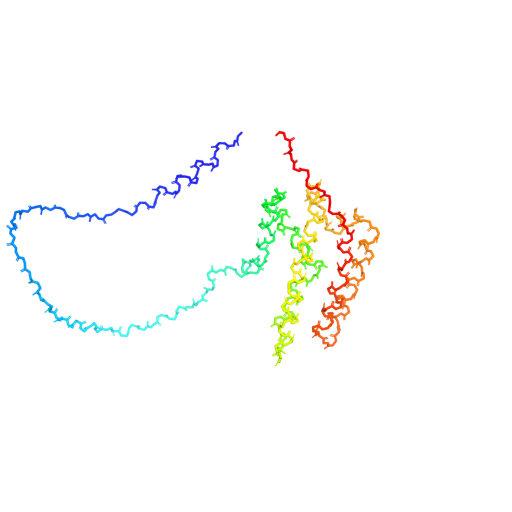RG A 1 89 ? -13.534 -2.780 3.835 1.00 91.12 89 ARG A CA 1
ATOM 682 C C . ARG A 1 89 ? -13.126 -1.310 3.769 1.00 91.12 89 ARG A C 1
ATOM 684 O O . ARG A 1 89 ? -12.323 -0.951 2.914 1.00 91.12 89 ARG A O 1
ATOM 691 N N . ASN A 1 90 ? -13.656 -0.473 4.658 1.00 89.62 90 ASN A N 1
ATOM 692 C CA . ASN A 1 90 ? -13.337 0.954 4.676 1.00 89.62 90 ASN A CA 1
ATOM 693 C C . ASN A 1 90 ? -11.855 1.206 4.980 1.00 89.62 90 ASN A C 1
ATOM 695 O O . ASN A 1 90 ? -11.240 2.033 4.314 1.00 89.62 90 ASN A O 1
ATOM 699 N N . LEU A 1 91 ? -11.273 0.471 5.930 1.00 90.81 91 LEU A N 1
ATOM 700 C CA . LEU A 1 91 ? -9.853 0.572 6.257 1.00 90.81 91 LEU A CA 1
ATOM 701 C C . LEU A 1 91 ? -8.971 0.195 5.060 1.00 90.81 91 LEU A C 1
ATOM 703 O O . LEU A 1 91 ? -8.049 0.932 4.712 1.00 90.81 91 LEU A O 1
ATOM 707 N N . VAL A 1 92 ? -9.273 -0.925 4.401 1.00 93.31 92 VAL A N 1
ATOM 708 C CA . VAL A 1 92 ? -8.514 -1.381 3.229 1.00 93.31 92 VAL A CA 1
ATOM 709 C C . VAL A 1 92 ? -8.582 -0.355 2.095 1.00 93.31 92 VAL A C 1
ATOM 711 O O . VAL A 1 92 ? -7.552 -0.067 1.491 1.00 93.31 92 VAL A O 1
ATOM 714 N N . ILE A 1 93 ? -9.758 0.226 1.831 1.00 91.44 93 ILE A N 1
ATOM 715 C CA . ILE A 1 93 ? -9.919 1.282 0.819 1.00 91.44 93 ILE A CA 1
ATOM 716 C C . ILE A 1 93 ? -9.059 2.495 1.161 1.00 91.44 93 ILE A C 1
ATOM 718 O O . ILE A 1 93 ? -8.300 2.953 0.314 1.00 91.44 93 ILE A O 1
ATOM 722 N N . GLN A 1 94 ? -9.111 2.976 2.405 1.00 91.00 94 GLN A N 1
ATOM 723 C CA . GLN A 1 94 ? -8.311 4.133 2.800 1.00 91.00 94 GLN A CA 1
ATOM 724 C C . GLN A 1 94 ? -6.809 3.859 2.672 1.00 91.00 94 GLN A C 1
ATOM 726 O O . GLN A 1 94 ? -6.069 4.743 2.248 1.00 91.00 94 GLN A O 1
ATOM 731 N N . ILE A 1 95 ? -6.342 2.649 2.996 1.00 92.50 95 ILE A N 1
ATOM 732 C CA . ILE A 1 95 ? -4.935 2.272 2.797 1.00 92.50 95 ILE A CA 1
ATOM 733 C C . ILE A 1 95 ? -4.583 2.250 1.306 1.00 92.50 95 ILE A C 1
ATOM 735 O O . ILE A 1 95 ? -3.561 2.804 0.916 1.00 92.50 95 ILE A O 1
ATOM 739 N N . GLU A 1 96 ? -5.416 1.653 0.459 1.00 92.31 96 GLU A N 1
ATOM 740 C CA . GLU A 1 96 ? -5.195 1.639 -0.993 1.00 92.31 96 GLU A CA 1
ATOM 741 C C . GLU A 1 96 ? -5.115 3.050 -1.584 1.00 92.31 96 GLU A C 1
ATOM 743 O O . GLU A 1 96 ? -4.210 3.341 -2.364 1.00 92.31 96 GLU A O 1
ATOM 748 N N . GLU A 1 97 ? -6.022 3.937 -1.177 1.00 90.06 97 GLU A N 1
ATOM 749 C CA . GLU A 1 97 ? -6.090 5.315 -1.664 1.00 90.06 97 GLU A CA 1
ATOM 750 C C . GLU A 1 97 ? -4.916 6.167 -1.168 1.00 90.06 97 GLU A C 1
ATOM 752 O O . GLU A 1 97 ? -4.316 6.888 -1.961 1.00 90.06 97 GLU A O 1
ATOM 757 N N . ASN A 1 98 ? -4.544 6.060 0.113 1.00 89.81 98 ASN A N 1
ATOM 758 C CA . ASN A 1 98 ? -3.455 6.861 0.684 1.00 89.81 98 ASN A CA 1
ATOM 759 C C . ASN A 1 98 ? -2.072 6.387 0.231 1.00 89.81 98 ASN A C 1
ATOM 761 O O . ASN A 1 98 ? -1.148 7.185 0.182 1.00 89.81 98 ASN A O 1
ATOM 765 N N . PHE A 1 99 ? -1.903 5.099 -0.075 1.00 93.06 99 PHE A N 1
ATOM 766 C CA . PHE A 1 99 ? -0.599 4.567 -0.471 1.00 93.06 99 PHE A CA 1
ATOM 767 C C . PHE A 1 99 ? -0.481 4.307 -1.974 1.00 93.06 99 PHE A C 1
ATOM 769 O O . PHE A 1 99 ? 0.614 4.025 -2.453 1.00 93.06 99 PHE A O 1
ATOM 776 N N . GLY A 1 100 ? -1.569 4.402 -2.740 1.00 93.25 100 GLY A N 1
ATOM 777 C CA . GLY A 1 100 ? -1.550 4.210 -4.189 1.00 93.25 100 GLY A CA 1
ATOM 778 C C . GLY A 1 100 ? -1.159 2.794 -4.621 1.00 93.25 100 GLY A C 1
ATOM 779 O O . GLY A 1 100 ? -0.643 2.617 -5.724 1.00 93.25 100 GLY A O 1
ATOM 780 N N . PHE A 1 101 ? -1.379 1.774 -3.785 1.00 93.44 101 PHE A N 1
ATOM 781 C CA . PHE A 1 101 ? -0.908 0.409 -4.048 1.00 93.44 101 PHE A CA 1
ATOM 782 C C . PHE A 1 101 ? -1.487 -0.186 -5.332 1.00 93.44 101 PHE A C 1
ATOM 784 O O . PHE A 1 101 ? -0.732 -0.724 -6.144 1.00 93.44 101 PHE A O 1
ATOM 791 N N . LYS A 1 102 ? -2.787 -0.011 -5.580 1.00 91.69 102 LYS A N 1
ATOM 792 C CA . LYS A 1 102 ? -3.419 -0.375 -6.855 1.00 91.69 102 LYS A CA 1
ATOM 793 C C . LYS A 1 102 ? -2.737 0.268 -8.064 1.00 91.69 102 LYS A C 1
ATOM 795 O O . LYS A 1 102 ? -2.580 -0.385 -9.093 1.00 91.69 102 LYS A O 1
ATOM 800 N N . TRP A 1 103 ? -2.342 1.538 -7.958 1.00 93.69 103 TRP A N 1
ATOM 801 C CA . TRP A 1 103 ? -1.641 2.222 -9.043 1.00 93.69 103 TRP A CA 1
ATOM 802 C C . TRP A 1 103 ? -0.242 1.632 -9.249 1.00 93.69 103 TRP A C 1
ATOM 804 O O . TRP A 1 103 ? 0.113 1.334 -10.384 1.00 93.69 103 TRP A O 1
ATOM 814 N N . ILE A 1 104 ? 0.512 1.380 -8.173 1.00 94.88 104 ILE A N 1
ATOM 815 C CA . ILE A 1 104 ? 1.851 0.769 -8.243 1.00 94.88 104 ILE A CA 1
ATOM 816 C C . ILE A 1 104 ? 1.788 -0.618 -8.896 1.00 94.88 104 ILE A C 1
ATOM 818 O O . ILE A 1 104 ? 2.572 -0.900 -9.800 1.00 94.88 104 ILE A O 1
ATOM 822 N N . LEU A 1 105 ? 0.836 -1.460 -8.482 1.00 93.31 105 LEU A N 1
ATOM 823 C CA . LEU A 1 105 ? 0.605 -2.777 -9.086 1.00 93.31 105 LEU A CA 1
ATOM 824 C C . LEU A 1 105 ? 0.291 -2.657 -10.579 1.00 93.31 105 LEU A C 1
ATOM 826 O O . LEU A 1 105 ? 0.942 -3.306 -11.388 1.00 93.31 105 LEU A O 1
ATOM 830 N N . ALA A 1 106 ? -0.618 -1.756 -10.960 1.00 92.50 106 ALA A N 1
ATOM 831 C CA . ALA A 1 106 ? -0.944 -1.531 -12.365 1.00 92.50 106 ALA A CA 1
ATOM 832 C C . ALA A 1 106 ? 0.263 -1.046 -13.187 1.00 92.50 106 ALA A C 1
ATOM 834 O O . ALA A 1 106 ? 0.408 -1.436 -14.345 1.00 92.50 106 ALA A O 1
ATOM 835 N N . GLN A 1 107 ? 1.142 -0.219 -12.604 1.00 93.81 107 GLN A N 1
ATOM 836 C CA . GLN A 1 107 ? 2.386 0.174 -13.266 1.00 93.81 107 GLN A CA 1
ATOM 837 C C . GLN A 1 107 ? 3.277 -1.038 -13.500 1.00 93.81 107 GLN A C 1
ATOM 839 O O . GLN A 1 107 ? 3.704 -1.235 -14.633 1.00 93.81 107 GLN A O 1
ATOM 844 N N . MET A 1 108 ? 3.507 -1.865 -12.477 1.00 93.38 108 MET A N 1
ATOM 845 C CA . MET A 1 108 ? 4.293 -3.092 -12.614 1.00 93.38 108 MET A CA 1
ATOM 846 C C . MET A 1 108 ? 3.698 -4.009 -13.689 1.00 93.38 108 MET A C 1
ATOM 848 O O . MET A 1 108 ? 4.416 -4.377 -14.611 1.00 93.38 108 MET A O 1
ATOM 852 N N . ASP A 1 109 ? 2.398 -4.301 -13.644 1.00 91.94 109 ASP A N 1
ATOM 853 C CA . ASP A 1 109 ? 1.713 -5.180 -14.609 1.00 91.94 109 ASP A CA 1
ATOM 854 C C . ASP A 1 109 ? 1.789 -4.670 -16.058 1.00 91.94 109 ASP A C 1
ATOM 856 O O . ASP A 1 109 ? 1.748 -5.451 -17.008 1.00 91.94 109 ASP A O 1
ATOM 860 N N . SER A 1 110 ? 1.897 -3.351 -16.243 1.00 92.19 110 SER A N 1
ATOM 861 C CA . SER A 1 110 ? 2.006 -2.727 -17.566 1.00 92.19 110 SER A CA 1
ATOM 862 C C . SER A 1 110 ? 3.431 -2.695 -18.132 1.00 92.19 110 SER A C 1
ATOM 864 O O . SER A 1 110 ? 3.609 -2.404 -19.319 1.00 92.19 110 SER A O 1
ATOM 866 N N . MET A 1 111 ? 4.455 -2.969 -17.314 1.00 91.25 111 MET A N 1
ATOM 867 C CA . MET A 1 111 ? 5.848 -2.906 -17.753 1.00 91.25 111 MET A CA 1
ATOM 868 C C . MET A 1 111 ? 6.178 -4.044 -18.716 1.00 91.25 111 MET A C 1
ATOM 870 O O . MET A 1 111 ? 5.875 -5.213 -18.489 1.00 91.25 111 MET A O 1
ATOM 874 N N . LYS A 1 112 ? 6.878 -3.702 -19.800 1.00 90.81 112 LYS A N 1
ATOM 875 C CA . LYS A 1 112 ? 7.402 -4.694 -20.735 1.00 90.81 112 LYS A CA 1
ATOM 876 C C . LYS A 1 112 ? 8.686 -5.303 -20.173 1.00 90.81 112 LYS A C 1
ATOM 878 O O . LYS A 1 112 ? 9.758 -4.725 -20.334 1.00 90.81 112 LYS A O 1
ATOM 883 N N . ILE A 1 113 ? 8.561 -6.473 -19.559 1.00 90.94 113 ILE A N 1
ATOM 884 C CA . ILE A 1 113 ? 9.683 -7.269 -19.053 1.00 90.94 113 ILE A CA 1
ATOM 885 C C . ILE A 1 113 ? 10.457 -7.877 -20.230 1.00 90.94 113 ILE A C 1
ATOM 887 O O . ILE A 1 113 ? 9.866 -8.508 -21.109 1.00 90.94 113 ILE A O 1
ATOM 891 N N . GLN A 1 114 ? 11.772 -7.660 -20.276 1.00 91.75 114 GLN A N 1
ATOM 892 C CA . GLN A 1 114 ? 12.645 -8.130 -21.360 1.00 91.75 114 GLN A CA 1
ATOM 893 C C . GLN A 1 114 ? 13.595 -9.234 -20.898 1.00 91.75 114 GLN A C 1
ATOM 895 O O . GLN A 1 114 ? 14.062 -10.026 -21.718 1.00 91.75 114 GLN A O 1
ATOM 900 N N . THR A 1 115 ? 13.882 -9.297 -19.598 1.00 95.06 115 THR A N 1
ATOM 901 C CA . THR A 1 115 ? 14.838 -10.242 -19.016 1.00 95.06 115 THR A CA 1
ATOM 902 C C . THR A 1 115 ? 14.264 -10.976 -17.804 1.00 95.06 115 THR A C 1
ATOM 904 O O . THR A 1 115 ? 13.414 -10.455 -17.085 1.00 95.06 115 THR A O 1
ATOM 907 N N . ASN A 1 116 ? 14.790 -12.172 -17.515 1.00 96.12 116 ASN A N 1
ATOM 908 C CA . ASN A 1 116 ? 14.428 -12.910 -16.295 1.00 96.12 116 ASN A CA 1
ATOM 909 C C . ASN A 1 116 ? 14.784 -12.141 -15.012 1.00 96.12 116 ASN A C 1
ATOM 911 O O . ASN A 1 116 ? 14.132 -12.322 -13.992 1.00 96.12 116 ASN A O 1
ATOM 915 N N . MET A 1 117 ? 15.810 -11.286 -15.054 1.00 95.81 117 MET A N 1
ATOM 916 C CA . MET A 1 117 ? 16.202 -10.476 -13.900 1.00 95.81 117 MET A CA 1
ATOM 917 C C . MET A 1 117 ? 15.165 -9.391 -13.593 1.00 95.81 117 MET A C 1
ATOM 919 O O . MET A 1 117 ? 14.860 -9.150 -12.432 1.00 95.81 117 MET A O 1
ATOM 923 N N . GLU A 1 118 ? 14.597 -8.764 -14.625 1.00 95.31 118 GLU A N 1
ATOM 924 C CA . GLU A 1 118 ? 13.502 -7.800 -14.465 1.00 95.31 118 GLU A CA 1
ATOM 925 C C . GLU A 1 118 ? 12.221 -8.474 -13.959 1.00 95.31 118 GLU A C 1
ATOM 927 O O . GLU A 1 118 ? 11.516 -7.880 -13.147 1.00 95.31 118 GLU A O 1
ATOM 932 N N . LEU A 1 119 ? 11.945 -9.714 -14.388 1.00 96.00 119 LEU A N 1
ATOM 933 C CA . LEU A 1 119 ? 10.820 -10.499 -13.869 1.00 96.00 119 LEU A CA 1
ATOM 934 C C . LEU A 1 119 ? 10.977 -10.763 -12.365 1.00 96.00 119 LEU A C 1
ATOM 936 O O . LEU A 1 119 ? 10.087 -10.443 -11.585 1.00 96.00 119 LEU A O 1
ATOM 940 N N . GLU A 1 120 ? 12.141 -11.262 -11.945 1.00 97.19 120 GLU A N 1
ATOM 941 C CA . GLU A 1 120 ? 12.432 -11.504 -10.525 1.00 97.19 120 GLU A CA 1
ATOM 942 C C . GLU A 1 120 ? 12.350 -10.206 -9.704 1.00 97.19 120 GLU A C 1
ATOM 944 O O . GLU A 1 120 ? 11.862 -10.183 -8.572 1.00 97.19 120 GLU A O 1
ATOM 949 N N . HIS A 1 121 ? 12.795 -9.087 -10.280 1.00 96.06 121 HIS A N 1
ATOM 950 C CA . HIS A 1 121 ? 12.694 -7.777 -9.643 1.00 96.06 121 HIS A CA 1
ATOM 951 C C . HIS A 1 121 ? 11.230 -7.352 -9.454 1.00 96.06 121 HIS A C 1
ATOM 953 O O . HIS A 1 121 ? 10.858 -6.903 -8.367 1.00 96.06 121 HIS A O 1
ATOM 959 N N . GLN A 1 122 ? 10.382 -7.538 -10.464 1.00 96.12 122 GLN A N 1
ATOM 960 C CA . GLN A 1 122 ? 8.942 -7.292 -10.367 1.00 96.12 122 GLN A CA 1
ATOM 961 C C . GLN A 1 122 ? 8.277 -8.176 -9.299 1.00 96.12 122 GLN A C 1
ATOM 963 O O . GLN A 1 122 ? 7.491 -7.673 -8.487 1.00 96.12 122 GLN A O 1
ATOM 968 N N . ASP A 1 123 ? 8.622 -9.462 -9.246 1.00 95.94 123 ASP A N 1
ATOM 969 C CA . ASP A 1 123 ? 8.103 -10.403 -8.247 1.00 95.94 123 ASP A CA 1
ATOM 970 C C . ASP A 1 123 ? 8.514 -9.991 -6.827 1.00 95.94 123 ASP A C 1
ATOM 972 O O . ASP A 1 123 ? 7.689 -9.958 -5.904 1.00 95.94 123 ASP A O 1
ATOM 976 N N . MET A 1 124 ? 9.774 -9.581 -6.649 1.00 96.25 124 MET A N 1
ATOM 977 C CA . MET A 1 124 ? 10.272 -9.051 -5.382 1.00 96.25 124 MET A CA 1
ATOM 978 C C . MET A 1 124 ? 9.499 -7.799 -4.949 1.00 96.25 124 MET A C 1
ATOM 980 O O . MET A 1 124 ? 9.109 -7.697 -3.781 1.00 96.25 124 MET A O 1
ATOM 984 N N . LEU A 1 125 ? 9.258 -6.850 -5.859 1.00 96.06 125 LEU A N 1
ATOM 985 C CA . LEU A 1 125 ? 8.511 -5.624 -5.557 1.00 96.06 125 LEU A CA 1
ATOM 986 C C . LEU A 1 125 ? 7.050 -5.919 -5.213 1.00 96.06 125 LEU A C 1
ATOM 988 O O . LEU A 1 125 ? 6.534 -5.375 -4.236 1.00 96.06 125 LEU A O 1
ATOM 992 N N . THR A 1 126 ? 6.409 -6.828 -5.944 1.00 95.00 126 THR A N 1
ATOM 993 C CA . THR A 1 126 ? 5.032 -7.266 -5.681 1.00 95.00 126 THR A CA 1
ATOM 994 C C . THR A 1 126 ? 4.915 -7.894 -4.294 1.00 95.00 126 THR A C 1
ATOM 996 O O . THR A 1 126 ? 4.031 -7.537 -3.507 1.00 95.00 126 THR A O 1
ATOM 999 N N . ARG A 1 127 ? 5.861 -8.769 -3.933 1.00 94.44 127 ARG A N 1
ATOM 1000 C CA . ARG A 1 127 ? 5.932 -9.347 -2.588 1.00 94.44 127 ARG A CA 1
ATOM 1001 C C . ARG A 1 127 ? 6.173 -8.279 -1.523 1.00 94.44 127 ARG A C 1
ATOM 1003 O O . ARG A 1 127 ? 5.525 -8.317 -0.476 1.00 94.44 127 ARG A O 1
ATOM 1010 N N . ASN A 1 128 ? 7.083 -7.334 -1.768 1.00 94.56 128 ASN A N 1
ATOM 1011 C CA . ASN A 1 128 ? 7.375 -6.246 -0.835 1.00 94.56 128 ASN A CA 1
ATOM 1012 C C . ASN A 1 128 ? 6.125 -5.395 -0.576 1.00 94.56 128 ASN A C 1
ATOM 1014 O O . ASN A 1 128 ? 5.767 -5.178 0.579 1.00 94.56 128 ASN A O 1
ATOM 1018 N N . LEU A 1 129 ? 5.407 -5.009 -1.631 1.00 94.44 129 LEU A N 1
ATOM 1019 C CA . LEU A 1 129 ? 4.167 -4.243 -1.546 1.00 94.44 129 LEU A CA 1
ATOM 1020 C C . LEU A 1 129 ? 3.113 -4.962 -0.691 1.00 94.44 129 LEU A C 1
ATOM 1022 O O . LEU A 1 129 ? 2.528 -4.351 0.205 1.00 94.44 129 LEU A O 1
ATOM 1026 N N . GLY A 1 130 ? 2.942 -6.275 -0.879 1.00 92.88 130 GLY A N 1
ATOM 1027 C CA . GLY A 1 130 ? 2.060 -7.089 -0.037 1.00 92.88 130 GLY A CA 1
ATOM 1028 C C . GLY A 1 130 ? 2.456 -7.082 1.447 1.00 92.88 130 GLY A C 1
ATOM 1029 O O . GLY A 1 130 ? 1.599 -6.941 2.322 1.00 92.88 130 GLY A O 1
ATOM 1030 N N . LEU A 1 131 ? 3.756 -7.169 1.753 1.00 93.19 131 LEU A N 1
ATOM 1031 C CA . LEU A 1 131 ? 4.259 -7.094 3.132 1.00 93.19 131 LEU A CA 1
ATOM 1032 C C . LEU A 1 131 ? 4.008 -5.715 3.760 1.00 93.19 131 LEU A C 1
ATOM 1034 O O . LEU A 1 131 ? 3.520 -5.643 4.892 1.00 93.19 131 LEU A O 1
ATOM 1038 N N . ARG A 1 132 ? 4.276 -4.628 3.024 1.00 93.56 132 ARG A N 1
ATOM 1039 C CA . ARG A 1 132 ? 4.015 -3.251 3.480 1.00 93.56 132 ARG A CA 1
ATOM 1040 C C . ARG A 1 132 ? 2.536 -3.030 3.764 1.00 93.56 132 ARG A C 1
ATOM 1042 O O . ARG A 1 132 ? 2.193 -2.527 4.835 1.00 93.56 132 ARG A O 1
ATOM 1049 N N . LYS A 1 133 ? 1.660 -3.465 2.854 1.00 93.94 133 LYS A N 1
ATOM 1050 C CA . LYS A 1 133 ? 0.206 -3.379 3.022 1.00 93.94 133 LYS A CA 1
ATOM 1051 C C . LYS A 1 133 ? -0.255 -4.121 4.274 1.00 93.94 133 LYS A C 1
ATOM 1053 O O . LYS A 1 133 ? -0.949 -3.542 5.108 1.00 93.94 133 LYS A O 1
ATOM 1058 N N . LYS A 1 134 ? 0.201 -5.363 4.469 1.00 92.56 134 LYS A N 1
ATOM 1059 C CA . LYS A 1 134 ? -0.112 -6.145 5.672 1.00 92.56 134 LYS A CA 1
ATOM 1060 C C . LYS A 1 134 ? 0.349 -5.443 6.949 1.00 92.56 134 LYS A C 1
ATOM 1062 O O . LYS A 1 134 ? -0.409 -5.377 7.912 1.00 92.56 134 LYS A O 1
ATOM 1067 N N . LYS A 1 135 ? 1.559 -4.880 6.966 1.00 92.06 135 LYS A N 1
ATOM 1068 C CA . LYS A 1 135 ? 2.071 -4.147 8.132 1.00 92.06 135 LYS A CA 1
ATOM 1069 C C . LYS A 1 135 ? 1.238 -2.897 8.433 1.00 92.06 135 LYS A C 1
ATOM 1071 O O . LYS A 1 135 ? 0.920 -2.657 9.594 1.00 92.06 135 LYS A O 1
ATOM 1076 N N . LEU A 1 136 ? 0.832 -2.137 7.416 1.00 92.44 136 LEU A N 1
ATOM 1077 C CA . LEU A 1 136 ? -0.053 -0.977 7.584 1.00 92.44 136 LEU A CA 1
ATOM 1078 C C . LEU A 1 136 ? -1.415 -1.370 8.154 1.00 92.44 136 LEU A C 1
ATOM 1080 O O . LEU A 1 136 ? -1.897 -0.707 9.071 1.00 92.44 136 LEU A O 1
ATOM 1084 N N . LEU A 1 137 ? -2.004 -2.464 7.665 1.00 92.38 137 LEU A N 1
ATOM 1085 C CA . LEU A 1 137 ? -3.245 -3.019 8.209 1.00 92.38 137 LEU A CA 1
ATOM 1086 C C . LEU A 1 137 ? -3.078 -3.347 9.699 1.00 92.38 137 LEU A C 1
ATOM 1088 O O . LEU A 1 137 ? -3.863 -2.886 10.522 1.00 92.38 137 LEU A O 1
ATOM 1092 N N . GLN A 1 138 ? -2.005 -4.046 10.074 1.00 91.38 138 GLN A N 1
ATOM 1093 C CA . GLN A 1 138 ? -1.720 -4.383 11.474 1.00 91.38 138 GLN A CA 1
ATOM 1094 C C . GLN A 1 138 ? -1.537 -3.151 12.372 1.00 91.38 138 GLN A C 1
ATOM 1096 O O . GLN A 1 138 ? -2.010 -3.141 13.504 1.00 91.38 138 GLN A O 1
ATOM 1101 N N . LEU A 1 139 ? -0.847 -2.116 11.885 1.00 89.06 139 LEU A N 1
ATOM 1102 C CA . LEU A 1 139 ? -0.589 -0.896 12.656 1.00 89.06 139 LEU A CA 1
ATOM 1103 C C . LEU A 1 139 ? -1.835 -0.016 12.812 1.00 89.06 139 LEU A C 1
ATOM 1105 O O . LEU A 1 139 ? -1.997 0.631 13.840 1.00 89.06 139 LEU A O 1
ATOM 1109 N N . SER A 1 140 ? -2.703 0.028 11.802 1.00 87.88 140 SER A N 1
ATOM 1110 C CA . SER A 1 140 ? -3.893 0.892 11.792 1.00 87.88 140 SER A CA 1
ATOM 1111 C C . SER A 1 140 ? -5.104 0.271 12.490 1.00 87.88 140 SER A C 1
ATOM 1113 O O . SER A 1 140 ? -5.911 1.002 13.064 1.00 87.88 140 SER A O 1
ATOM 1115 N N . THR A 1 141 ? -5.218 -1.060 12.487 1.00 89.19 141 THR A N 1
ATOM 1116 C CA . THR A 1 141 ? -6.410 -1.771 12.978 1.00 89.19 141 THR A CA 1
ATOM 1117 C C . THR A 1 141 ? -6.778 -1.459 14.434 1.00 89.19 141 THR A C 1
ATOM 1119 O O . THR A 1 141 ? -7.946 -1.140 14.661 1.00 89.19 141 THR A O 1
ATOM 1122 N N . PRO A 1 142 ? -5.850 -1.460 15.417 1.00 85.81 142 PRO A N 1
ATOM 1123 C CA . PRO A 1 142 ? -6.195 -1.149 16.809 1.00 85.81 142 PRO A CA 1
ATOM 1124 C C . PRO A 1 142 ? -6.853 0.228 16.965 1.00 85.81 142 PRO A C 1
ATOM 1126 O O . PRO A 1 142 ? -7.854 0.380 17.657 1.00 85.81 142 PRO A O 1
ATOM 1129 N N . PHE A 1 143 ? -6.353 1.232 16.243 1.00 80.44 143 PHE A N 1
ATOM 1130 C CA . PHE A 1 143 ? -6.902 2.586 16.296 1.00 80.44 143 PHE A CA 1
ATOM 1131 C C . PHE A 1 143 ? -8.243 2.711 15.573 1.00 80.44 143 PHE A C 1
ATOM 1133 O O . PHE A 1 143 ? -9.074 3.530 15.967 1.00 80.44 143 PHE A O 1
ATOM 1140 N N . PHE A 1 144 ? -8.450 1.913 14.525 1.00 80.31 144 PHE A N 1
ATOM 1141 C CA . PHE A 1 144 ? -9.718 1.842 13.803 1.00 80.31 144 PHE A CA 1
ATOM 1142 C C . PHE A 1 144 ? -10.816 1.179 14.647 1.00 80.31 144 PHE A C 1
ATOM 1144 O O . PHE A 1 144 ? -11.955 1.637 14.616 1.00 80.31 144 PHE A O 1
ATOM 1151 N N . LEU A 1 145 ? -10.461 0.156 15.436 1.00 79.00 145 LEU A N 1
ATOM 1152 C CA . LEU A 1 145 ? -11.354 -0.502 16.401 1.00 79.00 145 LEU A CA 1
ATOM 1153 C C . LEU A 1 145 ? -11.797 0.449 17.518 1.00 79.00 145 LEU A C 1
ATOM 1155 O O . LEU A 1 145 ? -12.963 0.453 17.904 1.00 79.00 145 LEU A O 1
ATOM 1159 N N . GLU A 1 146 ? -10.882 1.278 18.023 1.00 76.69 146 GLU A N 1
ATOM 1160 C CA . GLU A 1 146 ? -11.194 2.262 19.066 1.00 76.69 146 GLU A CA 1
ATOM 1161 C C . GLU A 1 146 ? -12.159 3.356 18.588 1.00 76.69 146 GLU A C 1
ATOM 1163 O O . GLU A 1 146 ? -12.848 3.970 19.401 1.00 76.69 146 GLU A O 1
ATOM 1168 N N . ASN A 1 147 ? -12.187 3.654 17.287 1.00 69.38 147 ASN A N 1
ATOM 1169 C CA . ASN A 1 147 ? -12.930 4.785 16.742 1.00 69.38 147 ASN A CA 1
ATOM 1170 C C . ASN A 1 147 ? -13.345 4.531 15.284 1.00 69.38 147 ASN A C 1
ATOM 1172 O O . ASN A 1 147 ? -12.686 4.964 14.338 1.00 69.38 147 ASN A O 1
ATOM 1176 N N . ASN A 1 148 ? -14.526 3.929 15.124 1.00 65.75 148 ASN A N 1
ATOM 1177 C CA . ASN A 1 148 ? -15.173 3.516 13.865 1.00 65.75 148 ASN A CA 1
ATOM 1178 C C . ASN A 1 148 ? -15.438 4.632 12.820 1.00 65.75 148 ASN A C 1
ATOM 1180 O O . ASN A 1 148 ? -16.147 4.402 11.840 1.00 65.75 148 ASN A O 1
ATOM 1184 N N . LYS A 1 149 ? -14.933 5.853 13.036 1.00 61.84 149 LYS A N 1
ATOM 1185 C CA . LYS A 1 149 ? -15.077 7.028 12.159 1.00 61.84 149 LYS A CA 1
ATOM 1186 C C . LYS A 1 149 ? -13.755 7.757 11.883 1.00 61.84 149 LYS A C 1
ATOM 1188 O O . LYS A 1 149 ? -13.787 8.842 11.309 1.00 61.84 149 LYS A O 1
ATOM 1193 N N . LEU A 1 150 ? -12.611 7.230 12.322 1.00 65.44 150 LEU A N 1
ATOM 1194 C CA . LEU A 1 150 ? -11.333 7.888 12.060 1.00 65.44 150 LEU A CA 1
ATOM 1195 C C . LEU A 1 150 ? -10.973 7.786 10.578 1.00 65.44 150 LEU A C 1
ATOM 1197 O O . LEU A 1 150 ? -11.006 6.714 9.978 1.00 65.44 150 LEU A O 1
ATOM 1201 N N . GLU A 1 151 ? -10.571 8.916 10.009 1.00 76.38 151 GLU A N 1
ATOM 1202 C CA . GLU A 1 151 ? -9.718 8.908 8.830 1.00 76.38 151 GLU A CA 1
ATOM 1203 C C . GLU A 1 151 ? -8.388 8.235 9.181 1.00 76.38 151 GLU A C 1
ATOM 1205 O O . GLU A 1 151 ? -7.820 8.472 10.250 1.00 76.38 151 GLU A O 1
ATOM 1210 N N . LEU A 1 152 ? -7.866 7.428 8.263 1.00 79.50 152 LEU A N 1
ATOM 1211 C CA . LEU A 1 152 ? -6.626 6.672 8.407 1.00 79.50 152 LEU A CA 1
ATOM 1212 C C . LEU A 1 152 ? -5.456 7.557 8.860 1.00 79.50 152 LEU A C 1
ATOM 1214 O O . LEU A 1 152 ? -4.647 7.153 9.696 1.00 79.50 152 LEU A O 1
ATOM 1218 N N . ARG A 1 153 ? -5.405 8.802 8.375 1.00 75.38 153 ARG A N 1
ATOM 1219 C CA . ARG A 1 153 ? -4.387 9.787 8.758 1.00 75.38 153 ARG A CA 1
ATOM 1220 C C . ARG A 1 153 ? -4.385 10.087 10.263 1.00 75.38 153 ARG A C 1
ATOM 1222 O O . ARG A 1 153 ? -3.322 10.259 10.853 1.00 75.38 153 ARG A O 1
ATOM 1229 N N . ASN A 1 154 ? -5.552 10.064 10.903 1.00 75.19 154 ASN A N 1
ATOM 1230 C CA . ASN A 1 154 ? -5.684 10.259 12.346 1.00 75.19 154 ASN A CA 1
ATOM 1231 C C . ASN A 1 154 ? -5.298 9.005 13.150 1.00 75.19 154 ASN A C 1
ATOM 1233 O O . ASN A 1 154 ? -4.940 9.109 14.320 1.00 75.19 154 ASN A O 1
ATOM 1237 N N . CYS A 1 155 ? -5.350 7.812 12.551 1.00 76.81 155 CYS A N 1
ATOM 1238 C CA . CYS A 1 155 ? -4.782 6.608 13.164 1.00 76.81 155 CYS A CA 1
ATOM 1239 C C . CYS A 1 155 ? -3.253 6.681 13.179 1.00 76.81 155 CYS A C 1
ATOM 1241 O O . CYS A 1 155 ? -2.609 6.282 14.145 1.00 76.81 155 CYS A O 1
ATOM 1243 N N . PHE A 1 156 ? -2.675 7.235 12.119 1.00 77.00 156 PHE A N 1
ATOM 1244 C CA . PHE A 1 156 ? -1.236 7.353 11.949 1.00 77.00 156 PHE A CA 1
ATOM 1245 C C . PHE A 1 156 ? -0.579 8.434 12.804 1.00 77.00 156 PHE A C 1
ATOM 1247 O O . PHE A 1 156 ? 0.556 8.244 13.232 1.00 77.00 156 PHE A O 1
ATOM 1254 N N . SER A 1 157 ? -1.279 9.520 13.136 1.00 74.94 157 SER A N 1
ATOM 1255 C CA . SER A 1 157 ? -0.745 10.523 14.071 1.00 74.94 157 SER A CA 1
ATOM 1256 C C . SER A 1 157 ? -0.454 9.934 15.461 1.00 74.94 157 SER A C 1
ATOM 1258 O O . SER A 1 157 ? 0.487 10.356 16.131 1.00 74.94 157 SER A O 1
ATOM 1260 N N . LYS A 1 158 ? -1.187 8.887 15.868 1.00 78.62 158 LYS A N 1
ATOM 1261 C CA . LYS A 1 158 ? -0.938 8.141 17.113 1.00 78.62 158 LYS A CA 1
ATOM 1262 C C . LYS A 1 158 ? 0.335 7.279 17.075 1.00 78.62 158 LYS A C 1
ATOM 1264 O O . LYS A 1 158 ? 0.791 6.844 18.128 1.00 78.62 158 LYS A O 1
ATOM 1269 N N . LEU A 1 159 ? 0.918 7.037 15.896 1.00 79.25 159 LEU A N 1
ATOM 1270 C CA . LEU A 1 159 ? 2.160 6.267 15.724 1.00 79.25 159 LEU A CA 1
ATOM 1271 C C . LEU A 1 159 ? 3.431 7.120 15.900 1.00 79.25 159 LEU A C 1
ATOM 1273 O O . LEU A 1 159 ? 4.535 6.577 15.896 1.00 79.25 159 LEU A O 1
ATOM 1277 N N . GLY A 1 160 ? 3.283 8.434 16.099 1.00 83.19 160 GLY A N 1
ATOM 1278 C CA . GLY A 1 160 ? 4.370 9.360 16.414 1.00 83.19 160 GLY A CA 1
ATOM 1279 C C . GLY A 1 160 ? 5.040 10.012 15.199 1.00 83.19 160 GLY A C 1
ATOM 1280 O O . GLY A 1 160 ? 4.793 9.669 14.043 1.00 83.19 160 GLY A O 1
ATOM 1281 N N . ASN A 1 161 ? 5.929 10.969 15.482 1.00 83.69 161 ASN A N 1
ATOM 1282 C CA . ASN A 1 161 ? 6.524 11.869 14.483 1.00 83.69 161 ASN A CA 1
ATOM 1283 C C . ASN A 1 161 ? 7.354 11.147 13.407 1.00 83.69 161 ASN A C 1
ATOM 1285 O O . ASN A 1 161 ? 7.436 11.616 12.270 1.00 83.69 161 ASN A O 1
ATOM 1289 N N . GLU A 1 162 ? 7.983 10.018 13.753 1.00 83.94 162 GLU A N 1
ATOM 1290 C CA . GLU A 1 162 ? 8.742 9.212 12.789 1.00 83.94 162 GLU A CA 1
ATOM 1291 C C . GLU A 1 162 ? 7.830 8.639 11.703 1.00 83.94 162 GLU A C 1
ATOM 1293 O O . GLU A 1 162 ? 8.197 8.656 10.526 1.00 83.94 162 GLU A O 1
ATOM 1298 N N . PHE A 1 163 ? 6.626 8.190 12.082 1.00 87.06 163 PHE A N 1
ATOM 1299 C CA . PHE A 1 163 ? 5.644 7.687 11.129 1.00 87.06 163 PHE A CA 1
ATOM 1300 C C . PHE A 1 163 ? 5.191 8.804 10.194 1.00 87.06 163 PHE A C 1
ATOM 1302 O O . PHE A 1 163 ? 5.210 8.636 8.978 1.00 87.06 163 PHE A O 1
ATOM 1309 N N . GLU A 1 164 ? 4.807 9.953 10.749 1.00 87.50 164 GLU A N 1
ATOM 1310 C CA . GLU A 1 164 ? 4.310 11.082 9.963 1.00 87.50 164 GLU A CA 1
ATOM 1311 C C . GLU A 1 164 ? 5.366 11.595 8.976 1.00 87.50 164 GLU A C 1
ATOM 1313 O O . GLU A 1 164 ? 5.082 11.789 7.794 1.00 87.50 164 GLU A O 1
ATOM 1318 N N . THR A 1 165 ? 6.612 11.737 9.431 1.00 89.88 165 THR A N 1
ATOM 1319 C CA . THR A 1 165 ? 7.732 12.143 8.572 1.00 89.88 165 THR A CA 1
ATOM 1320 C C . THR A 1 165 ? 7.980 11.116 7.466 1.00 89.88 165 THR A C 1
ATOM 1322 O O . THR A 1 165 ? 8.158 11.487 6.305 1.00 89.88 165 THR A O 1
ATOM 1325 N N . GLY A 1 166 ? 7.977 9.823 7.806 1.00 90.50 166 GLY A N 1
ATOM 1326 C CA . GLY A 1 166 ? 8.136 8.733 6.846 1.00 90.50 166 GLY A CA 1
ATOM 1327 C C . GLY A 1 166 ? 7.032 8.718 5.789 1.00 90.50 166 GLY A C 1
ATOM 1328 O O . GLY A 1 166 ? 7.327 8.654 4.595 1.00 90.50 166 GLY A O 1
ATOM 1329 N N . LEU A 1 167 ? 5.775 8.856 6.216 1.00 90.56 167 LEU A N 1
ATOM 1330 C CA . LEU A 1 167 ? 4.618 8.891 5.327 1.00 90.56 167 LEU A CA 1
ATOM 1331 C C . LEU A 1 167 ? 4.649 10.112 4.402 1.00 90.56 167 LEU A C 1
ATOM 1333 O O . LEU A 1 167 ? 4.445 9.964 3.202 1.00 90.56 167 LEU A O 1
ATOM 1337 N N . ASN A 1 168 ? 4.961 11.300 4.922 1.00 91.50 168 ASN A N 1
ATOM 1338 C CA . ASN A 1 168 ? 5.063 12.509 4.102 1.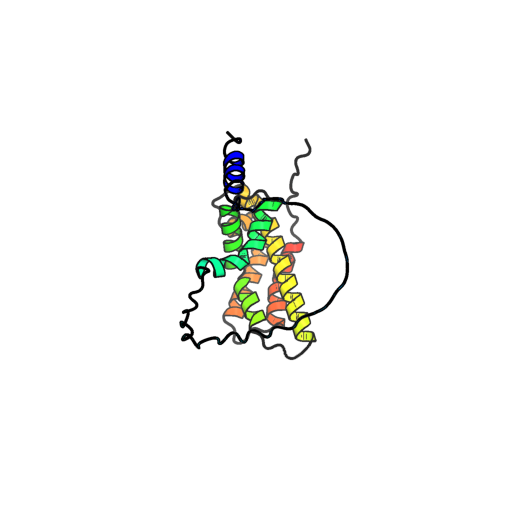00 91.50 168 ASN A CA 1
ATOM 1339 C C . ASN A 1 168 ? 6.167 12.381 3.038 1.00 91.50 168 ASN A C 1
ATOM 1341 O O . ASN A 1 168 ? 5.973 12.780 1.891 1.00 91.50 168 ASN A O 1
ATOM 1345 N N . ASN A 1 169 ? 7.310 11.783 3.393 1.00 93.38 169 ASN A N 1
ATOM 1346 C CA . ASN A 1 169 ? 8.392 11.517 2.443 1.00 93.38 169 ASN A CA 1
ATOM 1347 C C . ASN A 1 169 ? 7.985 10.505 1.365 1.00 93.38 169 ASN A C 1
ATOM 1349 O O . ASN A 1 169 ? 8.338 10.684 0.200 1.00 93.38 169 ASN A O 1
ATOM 1353 N N . TYR A 1 170 ? 7.260 9.451 1.748 1.00 95.44 170 TYR A N 1
ATOM 1354 C CA . TYR A 1 170 ? 6.696 8.486 0.808 1.00 95.44 170 TYR A CA 1
ATOM 1355 C C . TYR A 1 170 ? 5.717 9.161 -0.158 1.00 95.44 170 TYR A C 1
ATOM 1357 O O . TYR A 1 170 ? 5.880 9.028 -1.367 1.00 95.44 170 TYR A O 1
ATOM 1365 N N . GLN A 1 171 ? 4.756 9.927 0.367 1.00 94.00 171 GLN A N 1
ATOM 1366 C CA . GLN A 1 171 ? 3.719 10.576 -0.433 1.00 94.00 171 GLN A CA 1
ATOM 1367 C C . GLN A 1 171 ? 4.318 11.552 -1.441 1.00 94.00 171 GLN A C 1
ATOM 1369 O O . GLN A 1 171 ? 3.984 11.508 -2.618 1.00 94.00 171 GLN A O 1
ATOM 1374 N N . LYS A 1 172 ? 5.278 12.373 -1.003 1.00 94.69 172 LYS A N 1
ATOM 1375 C CA . LYS A 1 172 ? 5.964 13.312 -1.889 1.00 94.69 172 LYS A CA 1
ATOM 1376 C C . LYS A 1 172 ? 6.643 12.595 -3.060 1.00 94.69 172 LYS A C 1
ATOM 1378 O O . LYS A 1 172 ? 6.536 13.043 -4.195 1.00 94.69 172 LYS A O 1
ATOM 1383 N N . LEU A 1 173 ? 7.321 11.477 -2.793 1.00 95.25 173 LEU A N 1
ATOM 1384 C CA . LEU A 1 173 ? 7.965 10.693 -3.845 1.00 95.25 173 LEU A CA 1
ATOM 1385 C C . LEU A 1 173 ? 6.940 10.000 -4.755 1.00 95.25 173 LEU A C 1
ATOM 1387 O O . LEU A 1 173 ? 7.165 9.909 -5.959 1.00 95.25 173 LEU A O 1
ATOM 1391 N N . LEU A 1 174 ? 5.820 9.521 -4.206 1.00 95.44 174 LEU A N 1
ATOM 1392 C CA . LEU A 1 174 ? 4.726 8.962 -4.999 1.00 95.44 174 LEU A CA 1
ATOM 1393 C C . LEU A 1 174 ? 4.190 10.005 -5.989 1.00 95.44 174 LEU A C 1
ATOM 1395 O O . LEU A 1 174 ? 4.089 9.709 -7.178 1.00 95.44 174 LEU A O 1
ATOM 1399 N N . ASP A 1 175 ? 3.929 11.223 -5.517 1.00 94.38 175 ASP A N 1
ATOM 1400 C CA . ASP A 1 175 ? 3.435 12.330 -6.339 1.00 94.38 175 ASP A CA 1
ATOM 1401 C C . ASP A 1 175 ? 4.457 12.719 -7.427 1.00 94.38 175 ASP A C 1
ATOM 1403 O O . ASP A 1 175 ? 4.096 12.913 -8.590 1.00 94.38 175 ASP A O 1
ATOM 1407 N N . GLU A 1 176 ? 5.751 12.769 -7.083 1.00 93.94 176 GLU A N 1
ATOM 1408 C CA . GLU A 1 176 ? 6.845 13.023 -8.033 1.00 93.94 176 GLU A CA 1
ATOM 1409 C C . GLU A 1 176 ? 6.919 11.953 -9.135 1.00 93.94 176 GLU A C 1
ATOM 1411 O O . GLU A 1 176 ? 7.096 12.285 -10.309 1.00 93.94 176 GLU A O 1
ATOM 1416 N N . ILE A 1 177 ? 6.764 10.672 -8.787 1.00 93.56 177 ILE A N 1
ATOM 1417 C CA . ILE A 1 177 ? 6.789 9.572 -9.762 1.00 93.56 177 ILE A CA 1
ATOM 1418 C C . ILE A 1 177 ? 5.525 9.595 -10.633 1.00 93.56 177 ILE A C 1
ATOM 1420 O O . ILE A 1 177 ? 5.626 9.381 -11.840 1.00 93.56 177 ILE A O 1
ATOM 1424 N N . GLN A 1 178 ? 4.352 9.875 -10.057 1.00 92.25 178 GLN A N 1
ATOM 1425 C CA . GLN A 1 178 ? 3.085 9.962 -10.795 1.00 92.25 178 GLN A CA 1
ATOM 1426 C C . GLN A 1 178 ? 3.052 11.135 -11.785 1.00 92.25 178 GLN A C 1
ATOM 1428 O O . GLN A 1 178 ? 2.473 11.001 -12.862 1.00 92.25 178 GLN A O 1
ATOM 1433 N N . GLY A 1 179 ? 3.679 12.265 -11.444 1.00 87.50 179 GLY A N 1
ATOM 1434 C CA . GLY A 1 179 ? 3.827 13.423 -12.334 1.00 87.50 179 GLY A CA 1
ATOM 1435 C C . GLY A 1 179 ? 5.036 13.356 -13.278 1.00 87.50 179 GLY A C 1
ATOM 1436 O O . GLY A 1 179 ? 5.211 14.245 -14.113 1.00 87.50 179 GLY A O 1
ATOM 1437 N N . GLY A 1 180 ? 5.892 12.343 -13.130 1.00 84.56 180 GLY A N 1
ATOM 1438 C CA . GLY A 1 180 ? 7.155 12.205 -13.848 1.00 84.56 180 GLY A CA 1
ATOM 1439 C C . GLY A 1 180 ? 7.041 11.530 -15.225 1.00 84.56 180 GLY A C 1
ATOM 1440 O O . GLY A 1 180 ? 6.036 10.900 -15.547 1.00 84.56 180 GLY A O 1
ATOM 1441 N N . PRO A 1 181 ? 8.092 11.620 -16.064 1.00 69.94 181 PRO A N 1
ATOM 1442 C CA . PRO A 1 181 ? 8.021 11.203 -17.465 1.00 69.94 181 PRO A CA 1
ATOM 1443 C C . PRO A 1 181 ? 8.106 9.685 -17.708 1.00 69.94 181 PRO A C 1
ATOM 1445 O O . PRO A 1 181 ? 7.758 9.244 -18.802 1.00 69.94 181 PRO A O 1
ATOM 1448 N N . THR A 1 182 ? 8.562 8.855 -16.756 1.00 82.19 182 THR A N 1
ATOM 1449 C CA . THR A 1 182 ? 8.539 7.381 -16.910 1.00 82.19 182 THR A CA 1
ATOM 1450 C C . THR A 1 182 ? 8.649 6.649 -15.568 1.00 82.19 182 THR A C 1
ATOM 1452 O O . THR A 1 182 ? 9.575 6.893 -14.790 1.00 82.19 182 THR A O 1
ATOM 1455 N N . VAL A 1 183 ? 7.746 5.695 -15.324 1.00 90.00 183 VAL A N 1
ATOM 1456 C CA . VAL A 1 183 ? 7.828 4.754 -14.197 1.00 90.00 183 VAL A CA 1
ATOM 1457 C C . VAL A 1 183 ? 8.667 3.543 -14.610 1.00 90.00 183 VAL A C 1
ATOM 1459 O O . VAL A 1 183 ? 8.464 2.976 -15.680 1.00 90.00 183 VAL A O 1
ATOM 1462 N N . ASN A 1 184 ? 9.616 3.137 -13.767 1.00 91.94 184 ASN A N 1
ATOM 1463 C CA . ASN A 1 184 ? 10.432 1.937 -13.962 1.00 91.94 184 ASN A CA 1
ATOM 1464 C C . ASN A 1 184 ? 10.627 1.201 -12.623 1.00 91.94 184 ASN A C 1
ATOM 1466 O O . ASN A 1 184 ? 10.345 1.759 -11.558 1.00 91.94 184 ASN A O 1
ATOM 1470 N N . LEU A 1 185 ? 11.130 -0.037 -12.672 1.00 92.56 185 LEU A N 1
ATOM 1471 C CA . LEU A 1 185 ? 11.312 -0.878 -11.482 1.00 92.56 185 LEU A CA 1
ATOM 1472 C C . LEU A 1 185 ? 12.248 -0.244 -10.436 1.00 92.56 185 LEU A C 1
ATOM 1474 O O . LEU A 1 185 ? 12.015 -0.388 -9.237 1.00 92.56 185 LEU A O 1
ATOM 1478 N N . ASN A 1 186 ? 13.263 0.520 -10.851 1.00 93.50 186 ASN A N 1
ATOM 1479 C CA . ASN A 1 186 ? 14.176 1.199 -9.924 1.00 93.50 186 ASN A CA 1
ATOM 1480 C C . ASN A 1 186 ? 13.464 2.309 -9.145 1.00 93.50 186 ASN A C 1
ATOM 1482 O O . ASN A 1 186 ? 13.583 2.377 -7.923 1.00 93.50 186 ASN A O 1
ATOM 1486 N N . ASN A 1 187 ? 12.668 3.136 -9.823 1.00 94.44 187 ASN A N 1
ATOM 1487 C CA . ASN A 1 187 ? 11.892 4.196 -9.181 1.00 94.44 187 ASN A CA 1
ATOM 1488 C C . ASN A 1 187 ? 10.880 3.601 -8.190 1.00 94.44 187 ASN A C 1
ATOM 1490 O O . ASN A 1 187 ? 10.751 4.100 -7.074 1.00 94.44 187 ASN A O 1
ATOM 1494 N N . LEU A 1 188 ? 10.223 2.494 -8.555 1.00 95.00 188 LEU A N 1
ATOM 1495 C CA . LEU A 1 188 ? 9.318 1.773 -7.653 1.00 95.00 188 LEU A CA 1
ATOM 1496 C C . LEU A 1 188 ? 10.052 1.130 -6.469 1.00 95.00 188 LEU A C 1
ATOM 1498 O O . LEU A 1 188 ? 9.530 1.120 -5.358 1.00 95.00 188 LEU A O 1
ATOM 1502 N N . THR A 1 189 ? 11.283 0.659 -6.669 1.00 95.94 189 THR A N 1
ATOM 1503 C CA . THR A 1 189 ? 12.133 0.152 -5.579 1.00 95.94 189 THR A CA 1
ATOM 1504 C C . THR A 1 189 ? 12.424 1.243 -4.562 1.00 95.94 189 THR A C 1
ATOM 1506 O O . THR A 1 189 ? 12.228 1.039 -3.366 1.00 95.94 189 THR A O 1
ATOM 1509 N N . VAL A 1 190 ? 12.849 2.418 -5.036 1.00 96.06 190 VAL A N 1
ATOM 1510 C CA . VAL A 1 190 ? 13.127 3.571 -4.170 1.00 96.06 190 VAL A CA 1
ATOM 1511 C C . VAL A 1 190 ? 11.853 4.040 -3.469 1.00 96.06 190 VAL A C 1
ATOM 1513 O O . VAL A 1 190 ? 11.898 4.401 -2.296 1.00 96.06 190 VAL A O 1
ATOM 1516 N N . LEU A 1 191 ? 10.709 4.014 -4.156 1.00 95.75 191 LEU A N 1
ATOM 1517 C CA . LEU A 1 191 ? 9.418 4.343 -3.562 1.00 95.75 191 LEU A CA 1
ATOM 1518 C C . LEU A 1 191 ? 9.064 3.391 -2.415 1.00 95.75 191 LEU A C 1
ATOM 1520 O O . LEU A 1 191 ? 8.788 3.845 -1.306 1.00 95.75 191 LEU A O 1
ATOM 1524 N N . LEU A 1 192 ? 9.115 2.077 -2.647 1.00 94.56 192 LEU A N 1
ATOM 1525 C CA . LEU A 1 192 ? 8.771 1.089 -1.623 1.00 94.56 192 LEU A CA 1
ATOM 1526 C C . LEU A 1 192 ? 9.772 1.074 -0.463 1.00 94.56 192 LEU A C 1
ATOM 1528 O O . LEU A 1 192 ? 9.358 0.877 0.680 1.00 94.56 192 LEU A O 1
ATOM 1532 N N . SER A 1 193 ? 11.053 1.374 -0.703 1.00 94.38 193 SER A N 1
ATOM 1533 C CA . SER A 1 193 ? 12.040 1.498 0.378 1.00 94.38 193 SER A CA 1
ATOM 1534 C C . SER A 1 193 ? 11.761 2.693 1.297 1.00 94.38 193 SER A C 1
ATOM 1536 O O . SER A 1 193 ? 12.196 2.715 2.449 1.00 94.38 193 SER A O 1
ATOM 1538 N N . ARG A 1 194 ? 10.992 3.702 0.852 1.00 94.50 194 ARG A N 1
ATOM 1539 C CA . ARG A 1 194 ? 10.518 4.769 1.753 1.00 94.50 194 ARG A CA 1
ATOM 1540 C C . ARG A 1 194 ? 9.537 4.267 2.800 1.00 94.50 194 ARG A C 1
ATOM 1542 O O . ARG A 1 194 ? 9.344 4.974 3.778 1.00 94.50 194 ARG A O 1
ATOM 1549 N N . LEU A 1 195 ? 8.974 3.069 2.651 1.00 94.06 195 LEU A N 1
ATOM 1550 C CA . LEU A 1 195 ? 8.121 2.433 3.657 1.00 94.06 195 LEU A CA 1
ATOM 1551 C C . LEU A 1 195 ? 8.901 1.543 4.640 1.00 94.06 195 LEU A C 1
ATOM 1553 O O . LEU A 1 195 ? 8.291 0.944 5.526 1.00 94.06 195 LEU A O 1
ATOM 1557 N N . ASP A 1 196 ? 10.234 1.476 4.550 1.00 92.00 196 ASP A N 1
ATOM 1558 C CA . ASP A 1 196 ? 11.079 0.672 5.450 1.00 92.0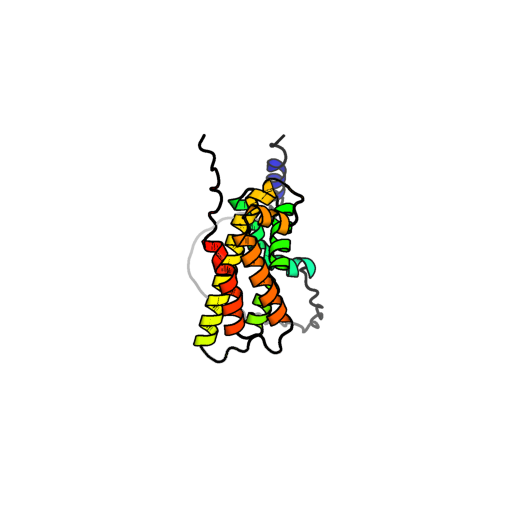0 196 ASP A CA 1
ATOM 1559 C C . ASP A 1 196 ? 10.971 1.097 6.923 1.00 92.00 196 ASP A C 1
ATOM 1561 O O . ASP A 1 196 ? 11.181 0.287 7.827 1.00 92.00 196 ASP A O 1
ATOM 1565 N N . PHE A 1 197 ? 10.592 2.352 7.196 1.00 89.50 197 PHE A N 1
ATOM 1566 C CA . PHE A 1 197 ? 10.373 2.823 8.567 1.00 89.50 197 PHE A CA 1
ATOM 1567 C C . PHE A 1 197 ? 9.247 2.062 9.280 1.00 89.50 197 PHE A C 1
ATOM 1569 O O . PHE A 1 197 ? 9.277 1.967 10.505 1.00 89.50 197 PHE A O 1
ATOM 1576 N N . LEU A 1 198 ? 8.298 1.472 8.540 1.00 90.38 198 LEU A N 1
ATOM 1577 C CA . LEU A 1 198 ? 7.208 0.682 9.117 1.00 90.38 198 LEU A CA 1
ATOM 1578 C C . LEU A 1 198 ? 7.724 -0.517 9.926 1.00 90.38 198 LEU A C 1
ATOM 1580 O O . LEU A 1 198 ? 7.070 -0.921 10.888 1.00 90.38 198 LEU A O 1
ATOM 1584 N N . GLU A 1 199 ? 8.901 -1.061 9.592 1.00 86.88 199 GLU A N 1
ATOM 1585 C CA . GLU A 1 199 ? 9.512 -2.178 10.334 1.00 86.88 199 GLU A CA 1
ATOM 1586 C C . GLU A 1 199 ? 9.970 -1.779 11.737 1.00 86.88 199 GLU A C 1
ATOM 1588 O O . GLU A 1 199 ? 10.012 -2.606 12.646 1.00 86.88 199 GLU A O 1
ATOM 1593 N N . LYS A 1 200 ? 10.300 -0.500 11.937 1.00 84.88 200 LYS A N 1
ATOM 1594 C CA . LYS A 1 200 ? 10.786 0.011 13.225 1.00 84.88 200 LYS A CA 1
ATOM 1595 C C . LYS A 1 200 ? 9.656 0.191 14.237 1.00 84.88 200 LYS A C 1
ATOM 1597 O O . LYS A 1 200 ? 9.907 0.322 15.433 1.00 84.88 200 LYS A O 1
ATOM 1602 N N . ILE A 1 201 ? 8.410 0.170 13.767 1.00 81.56 201 ILE A N 1
ATOM 1603 C CA . ILE A 1 201 ? 7.231 0.425 14.583 1.00 81.56 201 ILE A CA 1
ATOM 1604 C C . ILE A 1 201 ? 6.745 -0.888 15.180 1.00 81.56 201 ILE A C 1
ATOM 1606 O O . ILE A 1 201 ? 6.321 -1.820 14.482 1.00 81.56 201 ILE A O 1
ATOM 1610 N N . LYS A 1 202 ? 6.801 -0.949 16.511 1.00 75.50 202 LYS A N 1
ATOM 1611 C CA . LYS A 1 202 ? 6.261 -2.069 17.275 1.00 75.50 202 LYS A CA 1
ATOM 1612 C C . LYS A 1 202 ? 4.747 -2.079 17.124 1.00 75.50 202 LYS A C 1
ATOM 1614 O O . LYS A 1 202 ? 4.077 -1.098 17.430 1.00 75.50 202 LYS A O 1
ATOM 1619 N N . THR A 1 203 ? 4.216 -3.198 16.651 1.00 66.06 203 THR A N 1
ATOM 1620 C CA . THR A 1 203 ? 2.775 -3.427 16.654 1.00 66.06 203 THR A CA 1
ATOM 1621 C C . THR A 1 203 ? 2.327 -3.550 18.117 1.00 66.06 203 THR A C 1
ATOM 1623 O O . THR A 1 203 ? 3.002 -4.261 18.872 1.00 66.06 203 THR A O 1
ATOM 1626 N N . PRO A 1 204 ? 1.236 -2.893 18.550 1.00 55.31 204 PRO A N 1
ATOM 1627 C CA . PRO A 1 204 ? 0.618 -3.221 19.829 1.00 55.31 204 PRO A CA 1
ATOM 1628 C C . PRO A 1 204 ? 0.316 -4.721 19.820 1.00 55.31 204 PRO A C 1
ATOM 1630 O O . PRO A 1 204 ? -0.254 -5.225 18.852 1.00 55.31 204 PRO A O 1
ATOM 1633 N N . ALA A 1 205 ? 0.779 -5.459 20.830 1.00 48.06 205 ALA A N 1
ATOM 1634 C CA . ALA A 1 205 ? 0.497 -6.885 20.910 1.00 48.06 205 ALA A CA 1
ATOM 1635 C C . ALA A 1 205 ? -1.025 -7.082 20.943 1.00 48.06 205 ALA A C 1
ATOM 1637 O O . ALA A 1 205 ? -1.697 -6.443 21.753 1.00 48.06 205 ALA A O 1
ATOM 1638 N N . ASN A 1 206 ? -1.554 -7.961 20.083 1.00 45.16 206 ASN A N 1
ATOM 1639 C CA . ASN A 1 206 ? -2.897 -8.502 20.268 1.00 45.16 206 ASN A CA 1
ATOM 1640 C C . ASN A 1 206 ? -2.934 -9.070 21.691 1.00 45.16 206 ASN A C 1
ATOM 1642 O O . ASN A 1 206 ? -2.264 -10.065 21.973 1.00 45.16 206 ASN A O 1
ATOM 1646 N N . GLN A 1 207 ? -3.666 -8.415 22.592 1.00 37.22 207 GLN A N 1
ATOM 1647 C CA . GLN A 1 207 ? -4.054 -9.010 23.862 1.00 37.22 207 GLN A CA 1
ATOM 1648 C C . GLN A 1 207 ? -5.007 -10.155 23.521 1.00 37.22 207 GLN A C 1
ATOM 1650 O O . GLN A 1 207 ? -6.217 -9.980 23.435 1.00 37.22 207 GLN A O 1
ATOM 1655 N N . GLY A 1 208 ? -4.436 -11.322 23.225 1.00 36.06 208 GLY A N 1
ATOM 1656 C CA . GLY A 1 208 ? -5.172 -12.569 23.262 1.00 36.06 208 GLY A CA 1
ATOM 1657 C C . GLY A 1 208 ? -5.609 -12.781 24.703 1.00 36.06 208 GLY A C 1
ATOM 1658 O O . GLY A 1 208 ? -4.760 -12.873 25.589 1.00 36.06 208 GLY A O 1
ATOM 1659 N N . ASN A 1 209 ? -6.923 -12.806 24.918 1.00 36.44 209 ASN A N 1
ATOM 1660 C CA . ASN A 1 209 ? -7.534 -13.254 26.160 1.00 36.44 209 ASN A CA 1
ATOM 1661 C C . ASN A 1 209 ? -6.943 -14.615 26.539 1.00 36.44 209 ASN A C 1
ATOM 1663 O O . ASN A 1 209 ? -7.178 -15.612 25.855 1.00 36.44 209 ASN A O 1
ATOM 1667 N N . ALA A 1 210 ? -6.171 -14.630 27.618 1.00 34.88 210 ALA A N 1
ATOM 1668 C CA . ALA A 1 210 ? -5.987 -15.810 28.437 1.00 34.88 210 ALA A CA 1
ATOM 1669 C C . ALA A 1 210 ? -6.934 -15.640 29.627 1.00 34.88 210 ALA A C 1
ATOM 1671 O O . ALA A 1 210 ? -6.577 -14.974 30.598 1.00 34.88 210 ALA A O 1
ATOM 1672 N N . ASP A 1 211 ? -8.139 -16.186 29.479 1.00 33.97 211 ASP A N 1
ATOM 1673 C CA . ASP A 1 211 ? -8.937 -16.679 30.604 1.00 33.97 211 ASP A CA 1
ATOM 1674 C C . ASP A 1 211 ? -8.757 -18.202 30.668 1.00 33.97 211 ASP A C 1
ATOM 1676 O O . ASP A 1 211 ? -8.824 -18.844 29.589 1.00 33.97 211 ASP A O 1
#